Protein AF-A0A962FPE2-F1 (afdb_monomer)

Solvent-accessible surface area (backbone atoms only — not comparable to full-atom values): 11075 Å² total; per-residue (Å²): 135,86,75,72,74,78,66,94,68,81,90,82,87,76,93,68,57,50,68,59,40,46,61,66,64,32,37,69,50,34,37,52,51,14,58,51,29,43,54,57,16,50,55,32,46,50,52,37,54,52,52,51,51,54,51,48,55,53,51,56,54,42,46,75,72,67,51,70,92,80,85,78,89,66,90,60,45,54,39,52,19,38,23,30,41,28,52,13,52,46,27,40,29,45,18,45,34,37,70,76,42,56,77,48,50,48,94,64,42,76,36,72,78,78,68,59,67,53,38,58,64,38,28,57,68,41,70,52,88,68,53,76,67,47,47,52,48,30,50,54,18,28,50,19,61,77,31,61,32,79,29,102,58,42,98,39,90,92,57,57,71,88,74,86,89,79,55,74,61,56,56,53,46,49,52,53,50,50,52,52,54,54,50,54,47,51,56,54,53,58,75,72,53,132

Mean predicted aligned error: 7.08 Å

pLDDT: mean 86.4, std 13.31, range [44.12, 98.69]

Foldseek 3Di:
DDPPPPPPDDDDDDDDALVVLLVCLALVNLLVLLVVLLVVLVVLLVVQVVVVVVVVVVQVVVVVVVDDDDDDPDDRSVLLSLQSLLSSLLSLLLSLLCVVPVVCRPPSDHHPQNVQSQSVSSCVSSVHDDDPLLNVSSRVSSCSNQAVSVDVAGPDPVDGPVDDPDDCVSVVSSVVSSVVSVVVVVVVVVVPDD

Structure (mmCIF, N/CA/C/O backbone):
data_AF-A0A962FPE2-F1
#
_entry.id   AF-A0A962FPE2-F1
#
loop_
_atom_site.group_PDB
_atom_site.id
_atom_site.type_symbol
_atom_site.label_atom_id
_atom_site.label_alt_id
_atom_site.label_comp_id
_atom_site.label_asym_id
_atom_site.label_entity_id
_atom_site.label_seq_id
_atom_site.pdbx_PDB_ins_code
_atom_site.Cartn_x
_atom_site.Cartn_y
_atom_site.Cartn_z
_atom_site.occupancy
_atom_site.B_iso_or_equiv
_atom_site.auth_seq_id
_atom_site.auth_comp_id
_atom_site.auth_asym_id
_atom_site.auth_atom_id
_atom_site.pdbx_PDB_model_num
ATOM 1 N N . MET A 1 1 ? 25.114 -38.215 14.581 1.00 44.12 1 MET A N 1
ATOM 2 C CA . MET A 1 1 ? 25.336 -36.760 14.473 1.00 44.12 1 MET A CA 1
ATOM 3 C C . MET A 1 1 ? 23.957 -36.120 14.527 1.00 44.12 1 MET A C 1
ATOM 5 O O . MET A 1 1 ? 23.207 -36.229 13.569 1.00 44.12 1 MET A O 1
ATOM 9 N N . ASP A 1 2 ? 23.562 -35.647 15.706 1.00 48.41 2 ASP A N 1
ATOM 10 C CA . ASP A 1 2 ? 22.237 -35.080 15.981 1.00 48.41 2 ASP A CA 1
ATOM 11 C C . ASP A 1 2 ? 22.205 -33.633 15.476 1.00 48.41 2 ASP A C 1
ATOM 13 O O . ASP A 1 2 ? 22.703 -32.719 16.134 1.00 48.41 2 ASP A O 1
ATOM 17 N N . THR A 1 3 ? 21.691 -33.427 14.263 1.00 48.47 3 THR A N 1
ATOM 18 C CA . THR A 1 3 ? 21.380 -32.090 13.759 1.00 48.47 3 THR A CA 1
ATOM 19 C C . THR A 1 3 ? 20.091 -31.634 14.428 1.00 48.47 3 THR A C 1
ATOM 21 O O . THR A 1 3 ? 19.001 -31.742 13.854 1.00 48.47 3 THR A O 1
ATOM 24 N N . ARG A 1 4 ? 20.202 -31.111 15.652 1.00 56.06 4 ARG A N 1
ATOM 25 C CA . ARG A 1 4 ? 19.202 -30.175 16.162 1.00 56.06 4 ARG A CA 1
ATOM 26 C C . ARG A 1 4 ? 19.042 -29.116 15.077 1.00 56.06 4 ARG A C 1
ATOM 28 O O . ARG A 1 4 ? 19.981 -28.392 14.782 1.00 56.06 4 ARG A O 1
ATOM 35 N N . LYS A 1 5 ? 17.893 -29.126 14.398 1.00 56.59 5 LYS A N 1
ATOM 36 C CA . LYS A 1 5 ? 17.524 -28.113 13.410 1.00 56.59 5 LYS A CA 1
ATOM 37 C C . LYS A 1 5 ? 17.616 -26.774 14.125 1.00 56.59 5 LYS A C 1
ATOM 39 O O . LYS A 1 5 ? 16.711 -26.456 14.898 1.00 56.59 5 LYS A O 1
ATOM 44 N N . ASP A 1 6 ? 18.701 -26.040 13.911 1.00 58.19 6 ASP A N 1
ATOM 45 C CA . ASP A 1 6 ? 18.824 -24.668 14.374 1.00 58.19 6 ASP A CA 1
ATOM 46 C C . ASP A 1 6 ? 17.666 -23.906 13.743 1.00 58.19 6 ASP A C 1
ATOM 48 O O . ASP A 1 6 ? 17.619 -23.657 12.536 1.00 58.19 6 ASP A O 1
ATOM 52 N N . LYS A 1 7 ? 16.627 -23.665 14.544 1.00 71.00 7 LYS A N 1
ATOM 53 C CA . LYS A 1 7 ? 15.446 -22.950 14.085 1.00 71.00 7 LYS A CA 1
ATOM 54 C C . LYS A 1 7 ? 15.924 -21.536 13.771 1.00 71.00 7 LYS A C 1
ATOM 56 O O . LYS A 1 7 ? 16.251 -20.799 14.691 1.00 71.00 7 LYS A O 1
ATOM 61 N N . ILE A 1 8 ? 15.949 -21.176 12.484 1.00 82.19 8 ILE A N 1
ATOM 62 C CA . ILE A 1 8 ? 16.302 -19.831 11.984 1.00 82.19 8 ILE A CA 1
ATOM 63 C C . ILE A 1 8 ? 15.524 -18.738 12.747 1.00 82.19 8 ILE A C 1
ATOM 65 O O . ILE A 1 8 ? 16.022 -17.639 12.960 1.00 82.19 8 ILE A O 1
ATOM 69 N N . GLY A 1 9 ? 14.320 -19.068 13.218 1.00 78.81 9 GLY A N 1
ATOM 70 C CA . GLY A 1 9 ? 13.559 -18.310 14.203 1.00 78.81 9 GLY A CA 1
ATOM 71 C C . GLY A 1 9 ? 12.294 -19.068 14.609 1.00 78.81 9 GLY A C 1
ATOM 72 O O . GLY A 1 9 ? 12.013 -20.155 14.094 1.00 78.81 9 GLY A O 1
ATOM 73 N N . ALA A 1 10 ? 11.515 -18.500 15.528 1.00 81.62 10 ALA A N 1
ATOM 74 C CA . ALA A 1 10 ? 10.183 -18.988 15.873 1.00 81.62 10 ALA A CA 1
ATOM 75 C C . ALA A 1 10 ? 9.223 -17.807 16.041 1.00 81.62 10 ALA A C 1
ATOM 77 O O . ALA A 1 10 ? 9.535 -16.851 16.748 1.00 81.62 10 ALA A O 1
ATOM 78 N N . VAL A 1 11 ? 8.049 -17.891 15.415 1.00 81.50 11 VAL A N 1
ATOM 79 C CA . VAL A 1 11 ? 6.935 -16.979 15.696 1.00 81.50 11 VAL A CA 1
ATOM 80 C C . VAL A 1 11 ? 6.205 -17.518 16.920 1.00 81.50 11 VAL A C 1
ATOM 82 O O . VAL A 1 11 ? 5.747 -18.660 16.919 1.00 81.50 11 VAL A O 1
ATOM 85 N N . GLN A 1 12 ? 6.126 -16.714 17.976 1.00 83.00 12 GLN A N 1
ATOM 86 C CA . GLN A 1 12 ? 5.348 -17.046 19.165 1.00 83.00 12 GLN A CA 1
ATOM 87 C C . GLN A 1 12 ? 3.966 -16.407 19.058 1.00 83.00 12 GLN A C 1
ATOM 89 O O . GLN A 1 12 ? 3.844 -15.197 18.881 1.00 83.00 12 GLN A O 1
ATOM 94 N N . HIS A 1 13 ? 2.925 -17.224 19.188 1.00 81.50 13 HIS A N 1
ATOM 95 C CA . HIS A 1 13 ? 1.560 -16.739 19.332 1.00 81.50 13 HIS A CA 1
ATOM 96 C C . HIS A 1 13 ? 1.252 -16.624 20.821 1.00 81.50 13 HIS A C 1
ATOM 98 O O . HIS A 1 13 ? 1.214 -17.630 21.527 1.00 81.50 13 HIS A O 1
ATOM 104 N N . VAL A 1 14 ? 1.057 -15.398 21.295 1.00 84.69 14 VAL A N 1
ATOM 105 C CA . VAL A 1 14 ? 0.651 -15.122 22.674 1.00 84.69 14 VAL A CA 1
ATOM 106 C C . VAL A 1 14 ? -0.825 -14.753 22.656 1.00 84.69 14 VAL A C 1
ATOM 108 O O . VAL A 1 14 ? -1.240 -13.893 21.878 1.00 84.69 14 VAL A O 1
ATOM 111 N N . ALA A 1 15 ? -1.625 -15.423 23.485 1.00 87.00 15 ALA A N 1
ATOM 112 C CA . ALA A 1 15 ? -2.995 -14.997 23.724 1.00 87.00 15 ALA A CA 1
ATOM 113 C C . ALA A 1 15 ? -2.957 -13.696 24.532 1.00 87.00 15 ALA A C 1
ATOM 115 O O . ALA A 1 15 ? -2.357 -13.650 25.603 1.00 87.00 15 ALA A O 1
ATOM 116 N N . VAL A 1 16 ? -3.580 -12.652 23.998 1.00 89.75 16 VAL A N 1
ATOM 117 C CA . VAL A 1 16 ? -3.758 -11.368 24.678 1.00 89.75 16 VAL A CA 1
ATOM 118 C C . VAL A 1 16 ? -5.223 -11.221 25.062 1.00 89.75 16 VAL A C 1
ATOM 120 O O . VAL A 1 16 ? -6.102 -11.748 24.372 1.00 89.75 16 VAL A O 1
ATOM 123 N N . ASP A 1 17 ? -5.500 -10.535 26.165 1.00 92.38 17 ASP A N 1
ATOM 124 C CA . ASP A 1 17 ? -6.879 -10.232 26.532 1.00 92.38 17 ASP A CA 1
ATOM 125 C C . ASP A 1 17 ? -7.513 -9.225 25.539 1.00 92.38 17 ASP A C 1
ATOM 127 O O . ASP A 1 17 ? -6.801 -8.562 24.771 1.00 92.38 17 ASP A O 1
ATOM 131 N N . PRO A 1 18 ? -8.854 -9.098 25.509 1.00 89.00 18 PRO A N 1
ATOM 132 C CA . PRO A 1 18 ? -9.535 -8.228 24.549 1.00 89.00 18 PRO A CA 1
ATOM 133 C C . PRO A 1 18 ? -9.137 -6.747 24.623 1.00 89.00 18 PRO A C 1
ATOM 135 O O . PRO A 1 18 ? -9.104 -6.088 23.583 1.00 89.00 18 PRO A O 1
ATOM 138 N N . LEU A 1 19 ? -8.814 -6.225 25.812 1.00 87.44 19 LEU A N 1
ATOM 139 C CA . LEU A 1 19 ? -8.399 -4.832 25.976 1.00 87.44 19 LEU A CA 1
ATOM 140 C C . LEU A 1 19 ? -7.004 -4.628 25.382 1.00 87.44 19 LEU A C 1
ATOM 142 O O . LEU A 1 19 ? -6.784 -3.691 24.614 1.00 87.44 19 LEU A O 1
ATOM 146 N N . GLN A 1 20 ? -6.071 -5.536 25.672 1.00 88.88 20 GLN A N 1
ATOM 147 C CA . GLN A 1 20 ? -4.742 -5.505 25.070 1.00 88.88 20 GLN A CA 1
ATOM 148 C C . GLN A 1 20 ? -4.812 -5.630 23.539 1.00 88.88 20 GLN A C 1
ATOM 150 O O . GLN A 1 20 ? -4.105 -4.909 22.835 1.00 88.88 20 GLN A O 1
ATOM 155 N N . TYR A 1 21 ? -5.699 -6.476 23.006 1.00 90.19 21 TYR A N 1
ATOM 156 C CA . TYR A 1 21 ? -5.928 -6.576 21.561 1.00 90.19 21 TYR A CA 1
ATOM 157 C C . TYR A 1 21 ? -6.395 -5.248 20.948 1.00 90.19 21 TYR A C 1
ATOM 159 O O . TYR A 1 21 ? -5.864 -4.821 19.922 1.00 90.19 21 TYR A O 1
ATOM 167 N N . GLN A 1 22 ? -7.354 -4.568 21.585 1.00 87.25 22 GLN A N 1
ATOM 168 C CA . GLN A 1 22 ? -7.834 -3.255 21.141 1.00 87.25 22 GLN A CA 1
ATOM 169 C C . GLN A 1 22 ? -6.721 -2.202 21.157 1.00 87.25 22 GLN A C 1
ATOM 171 O O . GLN A 1 22 ? -6.583 -1.447 20.194 1.00 87.25 22 GLN A O 1
ATOM 176 N N . LEU A 1 23 ? -5.884 -2.191 22.200 1.00 87.81 23 LEU A N 1
ATOM 177 C CA . LEU A 1 23 ? -4.720 -1.304 22.276 1.00 87.81 23 LEU A CA 1
ATOM 178 C C . LEU A 1 23 ? -3.721 -1.587 21.148 1.00 87.81 23 LEU A C 1
ATOM 180 O O . LEU A 1 23 ? -3.251 -0.657 20.501 1.00 87.81 23 LEU A O 1
ATOM 184 N N . MET A 1 24 ? -3.428 -2.856 20.856 1.00 88.62 24 MET A N 1
ATOM 185 C CA . MET A 1 24 ? -2.524 -3.237 19.761 1.00 88.62 24 MET A CA 1
ATOM 186 C C . MET A 1 24 ? -3.086 -2.906 18.375 1.00 88.62 24 MET A C 1
ATOM 188 O O . MET A 1 24 ? -2.327 -2.691 17.433 1.00 88.62 24 MET A O 1
ATOM 192 N N . ALA A 1 25 ? -4.407 -2.839 18.245 1.00 91.50 25 ALA A N 1
ATOM 193 C CA . ALA A 1 25 ? -5.080 -2.473 17.009 1.00 91.50 25 ALA A CA 1
ATOM 194 C C . ALA A 1 25 ? -5.301 -0.951 16.870 1.00 91.50 25 ALA A C 1
ATOM 196 O O . ALA A 1 25 ? -5.977 -0.512 15.938 1.00 91.50 25 ALA A O 1
ATOM 197 N N . HIS A 1 26 ? -4.711 -0.141 17.758 1.00 93.06 26 HIS A N 1
ATOM 198 C CA . HIS A 1 26 ? -4.787 1.317 17.716 1.00 93.06 26 HIS A CA 1
ATOM 199 C C . HIS A 1 26 ? -4.281 1.881 16.368 1.00 93.06 26 HIS A C 1
ATOM 201 O O . HIS A 1 26 ? -3.251 1.417 15.866 1.00 93.06 26 HIS A O 1
ATOM 207 N N . PRO A 1 27 ? -4.923 2.925 15.795 1.00 94.75 27 PRO A N 1
ATOM 208 C CA . PRO A 1 27 ? -4.555 3.497 14.492 1.00 94.75 27 PRO A CA 1
ATOM 209 C C . PRO A 1 27 ? -3.068 3.831 14.316 1.00 94.75 27 PRO A C 1
ATOM 211 O O . PRO A 1 27 ? -2.525 3.682 13.224 1.00 94.75 27 PRO A O 1
ATOM 214 N N . LEU A 1 28 ? -2.391 4.253 15.392 1.00 93.44 28 LEU A N 1
ATOM 215 C CA . LEU A 1 28 ? -0.951 4.552 15.369 1.00 93.44 28 LEU A CA 1
ATOM 216 C C . LEU A 1 28 ? -0.097 3.346 14.949 1.00 93.44 28 LEU A C 1
ATOM 218 O O . LEU A 1 28 ? 0.881 3.533 14.229 1.00 93.44 28 LEU A O 1
ATOM 222 N N . PHE A 1 29 ? -0.454 2.124 15.354 1.00 94.94 29 PHE A N 1
ATOM 223 C CA . PHE A 1 29 ? 0.310 0.928 14.986 1.00 94.94 29 PHE A CA 1
ATOM 224 C C . PHE A 1 29 ? 0.152 0.599 13.501 1.00 94.94 29 PHE A C 1
ATOM 226 O O . PHE A 1 29 ? 1.147 0.355 12.822 1.00 94.94 29 PHE A O 1
ATOM 233 N N . TRP A 1 30 ? -1.071 0.698 12.976 1.00 95.94 30 TRP A N 1
ATOM 234 C CA . TRP A 1 30 ? -1.353 0.535 11.547 1.00 95.94 30 TRP A CA 1
ATOM 235 C C . TRP A 1 30 ? -0.598 1.563 10.701 1.00 95.94 30 TRP A C 1
ATOM 237 O O . TRP A 1 30 ? 0.004 1.213 9.689 1.00 95.94 30 TRP A O 1
ATOM 247 N N . MET A 1 31 ? -0.547 2.822 11.144 1.00 95.50 31 MET A N 1
ATOM 248 C CA . MET A 1 31 ? 0.273 3.836 10.478 1.00 95.50 31 MET A CA 1
ATOM 249 C C . MET A 1 31 ? 1.766 3.535 10.548 1.00 95.50 31 MET A C 1
ATOM 251 O O . MET A 1 31 ? 2.456 3.698 9.548 1.00 95.50 31 MET A O 1
ATOM 255 N N . GLY A 1 32 ? 2.273 3.071 11.692 1.00 95.88 32 GLY A N 1
ATOM 256 C CA . GLY A 1 32 ? 3.673 2.664 11.815 1.00 95.88 32 GLY A CA 1
ATOM 257 C C . GLY A 1 32 ? 4.040 1.574 10.803 1.00 95.88 32 GLY A C 1
ATOM 258 O O . GLY A 1 32 ? 5.075 1.668 10.138 1.00 95.88 32 GLY A O 1
ATOM 259 N N . SER A 1 33 ? 3.159 0.586 10.621 1.00 97.69 33 SER A N 1
ATOM 260 C CA . SER A 1 33 ? 3.298 -0.428 9.572 1.00 97.69 33 SER A CA 1
ATOM 261 C C . SER A 1 33 ? 3.219 0.174 8.167 1.00 97.69 33 SER A C 1
ATOM 263 O O . SER A 1 33 ? 4.048 -0.162 7.323 1.00 97.69 33 SER A O 1
ATOM 265 N N . ALA A 1 34 ? 2.288 1.099 7.914 1.00 98.19 34 ALA A N 1
ATOM 266 C CA . ALA A 1 34 ? 2.179 1.799 6.633 1.00 98.19 34 ALA A CA 1
ATOM 267 C C . ALA A 1 34 ? 3.473 2.556 6.276 1.00 98.19 34 ALA A C 1
ATOM 269 O O . ALA A 1 34 ? 3.987 2.416 5.167 1.00 98.19 34 ALA A O 1
ATOM 270 N N . ASP A 1 35 ? 4.042 3.296 7.232 1.00 98.31 35 ASP A N 1
ATOM 271 C CA . ASP A 1 35 ? 5.269 4.084 7.070 1.00 98.31 35 ASP A CA 1
ATOM 272 C C . ASP A 1 35 ? 6.501 3.181 6.835 1.00 98.31 35 ASP A C 1
ATOM 274 O O . ASP A 1 35 ? 7.414 3.516 6.075 1.00 98.31 35 ASP A O 1
ATOM 278 N N . GLN A 1 36 ? 6.555 2.007 7.472 1.00 98.38 36 GLN A N 1
ATOM 279 C CA . GLN A 1 36 ? 7.592 1.001 7.208 1.00 98.38 36 GLN A CA 1
ATOM 280 C C . GLN A 1 36 ? 7.462 0.412 5.800 1.00 98.38 36 GLN A C 1
ATOM 282 O O . GLN A 1 36 ? 8.444 0.383 5.059 1.00 98.38 36 GLN A O 1
ATOM 287 N N . LEU A 1 37 ? 6.252 0.012 5.406 1.00 98.50 37 LEU A N 1
ATOM 288 C CA . LEU A 1 37 ? 5.979 -0.562 4.089 1.00 98.50 37 LEU A CA 1
ATOM 289 C C . LEU A 1 37 ? 6.244 0.437 2.960 1.00 98.50 37 LEU A C 1
ATOM 291 O O . LEU A 1 37 ? 6.844 0.049 1.959 1.00 98.50 37 LEU A O 1
ATOM 295 N N . LYS A 1 38 ? 5.895 1.722 3.133 1.00 98.38 38 LYS A N 1
ATOM 296 C CA . LYS A 1 38 ? 6.266 2.783 2.183 1.00 98.38 38 LYS A CA 1
ATOM 297 C C . LYS A 1 38 ? 7.777 2.831 1.990 1.00 98.38 38 LYS A C 1
ATOM 299 O O . LYS A 1 38 ? 8.240 2.805 0.854 1.00 98.38 38 LYS A O 1
ATOM 304 N N . ARG A 1 39 ? 8.552 2.891 3.079 1.00 98.44 39 ARG A N 1
ATOM 305 C CA . ARG A 1 39 ? 10.021 2.944 2.995 1.00 98.44 39 ARG A CA 1
ATOM 306 C C . ARG A 1 39 ? 10.581 1.734 2.255 1.00 98.44 39 ARG A C 1
ATOM 308 O O . ARG A 1 39 ? 11.401 1.902 1.360 1.00 98.44 39 ARG A O 1
ATOM 315 N N . SER A 1 40 ? 10.100 0.533 2.568 1.00 98.25 40 SER A N 1
ATOM 316 C CA . SER A 1 40 ? 10.508 -0.686 1.865 1.00 98.25 40 SER A CA 1
ATOM 317 C C . SER A 1 40 ? 10.118 -0.676 0.385 1.00 98.25 40 SER A C 1
ATOM 319 O O . SER A 1 40 ? 10.919 -1.083 -0.452 1.00 98.25 40 SER A O 1
ATOM 321 N N . ALA A 1 41 ? 8.926 -0.179 0.043 1.00 97.44 41 ALA A N 1
ATOM 322 C CA . ALA A 1 41 ? 8.510 -0.020 -1.346 1.00 97.44 41 ALA A CA 1
ATOM 323 C C . ALA A 1 41 ? 9.455 0.934 -2.093 1.00 97.44 41 ALA A C 1
ATOM 325 O O . ALA A 1 41 ? 9.945 0.594 -3.166 1.00 97.44 41 ALA A O 1
ATOM 326 N N . LEU A 1 42 ? 9.782 2.091 -1.513 1.00 96.69 42 LEU A N 1
ATOM 327 C CA . LEU A 1 42 ? 10.648 3.078 -2.163 1.00 96.69 42 LEU A CA 1
ATOM 328 C C . LEU A 1 42 ? 12.075 2.570 -2.413 1.00 96.69 42 LEU A C 1
ATOM 330 O O . LEU A 1 42 ? 12.649 2.899 -3.447 1.00 96.69 42 LEU A O 1
ATOM 334 N N . VAL A 1 43 ? 12.611 1.696 -1.556 1.00 96.88 43 VAL A N 1
ATOM 335 C CA . VAL A 1 43 ? 13.887 1.008 -1.838 1.00 96.88 43 VAL A CA 1
ATOM 336 C C . VAL A 1 43 ? 13.789 0.174 -3.121 1.00 96.88 43 VAL A C 1
ATOM 338 O O . VAL A 1 43 ? 14.672 0.228 -3.973 1.00 96.88 43 VAL A O 1
ATOM 341 N N . LEU A 1 44 ? 12.698 -0.574 -3.310 1.00 94.00 44 LEU A N 1
ATOM 342 C CA . LEU A 1 44 ? 12.491 -1.361 -4.532 1.00 94.00 44 LEU A CA 1
ATOM 343 C C . LEU A 1 44 ? 12.283 -0.476 -5.766 1.00 94.00 44 LEU A C 1
ATOM 345 O O . LEU A 1 44 ? 12.743 -0.826 -6.853 1.00 94.00 44 LEU A O 1
ATOM 349 N N . ALA A 1 45 ? 11.613 0.665 -5.597 1.00 92.62 45 ALA A N 1
ATOM 350 C CA . ALA A 1 45 ? 11.442 1.658 -6.650 1.00 92.62 45 ALA A CA 1
ATOM 351 C C . ALA A 1 45 ? 12.793 2.225 -7.112 1.00 92.62 45 ALA A C 1
ATOM 353 O O . ALA A 1 45 ? 13.032 2.326 -8.315 1.00 92.62 45 ALA A O 1
ATOM 354 N N . GLU A 1 46 ? 13.692 2.539 -6.179 1.00 92.19 46 GLU A N 1
ATOM 355 C CA . GLU A 1 46 ? 15.047 2.998 -6.487 1.00 92.19 46 GLU A CA 1
ATOM 356 C C . GLU A 1 46 ? 15.843 1.929 -7.249 1.00 92.19 46 GLU A C 1
ATOM 358 O O . GLU A 1 46 ? 16.426 2.223 -8.295 1.00 92.19 46 GLU A O 1
ATOM 363 N N . VAL A 1 47 ? 15.802 0.673 -6.787 1.00 91.38 47 VAL A N 1
ATOM 364 C CA . VAL A 1 47 ? 16.430 -0.456 -7.493 1.00 91.38 47 VAL A CA 1
ATOM 365 C C . VAL A 1 47 ? 15.875 -0.587 -8.911 1.00 91.38 47 VAL A C 1
ATOM 367 O O . VAL A 1 47 ? 16.651 -0.706 -9.853 1.00 91.38 47 VAL A O 1
ATOM 370 N N . PHE A 1 48 ? 14.552 -0.506 -9.088 1.00 88.25 48 PHE A N 1
ATOM 371 C CA . PHE A 1 48 ? 13.925 -0.566 -10.410 1.00 88.25 48 PHE A CA 1
ATOM 372 C C . PHE A 1 48 ? 14.402 0.562 -11.336 1.00 88.25 48 PHE A C 1
ATOM 374 O O . PHE A 1 48 ? 14.697 0.320 -12.508 1.00 88.25 48 PHE A O 1
ATOM 381 N N . VAL A 1 49 ? 14.473 1.796 -10.830 1.00 86.69 49 VAL A N 1
ATOM 382 C CA . VAL A 1 49 ? 14.926 2.958 -11.608 1.00 86.69 49 VAL A CA 1
ATOM 383 C C . VAL A 1 49 ? 16.386 2.792 -12.029 1.00 86.69 49 VAL A C 1
ATOM 385 O O . VAL A 1 49 ? 16.707 3.029 -13.195 1.00 86.69 49 VAL A O 1
ATOM 388 N N . ASN A 1 50 ? 17.249 2.345 -11.114 1.00 87.19 50 ASN A N 1
ATOM 389 C CA . ASN A 1 50 ? 18.659 2.095 -11.399 1.00 87.19 50 ASN A CA 1
ATOM 390 C C . ASN A 1 50 ? 18.832 0.961 -12.420 1.00 87.19 50 ASN A C 1
ATOM 392 O O . ASN A 1 50 ? 19.462 1.174 -13.452 1.00 87.19 50 ASN A O 1
ATOM 396 N N . ASP A 1 51 ? 18.177 -0.183 -12.206 1.00 84.06 51 ASP A N 1
ATOM 397 C CA . ASP A 1 51 ? 18.191 -1.316 -13.138 1.00 84.06 51 ASP A CA 1
ATOM 398 C C . ASP A 1 51 ? 17.714 -0.912 -14.538 1.00 84.06 51 ASP A C 1
ATOM 400 O O . ASP A 1 51 ? 18.313 -1.286 -15.543 1.00 84.06 51 ASP A O 1
ATOM 404 N N . THR A 1 52 ? 16.639 -0.124 -14.619 1.00 82.25 52 THR A N 1
ATOM 405 C CA . THR A 1 52 ? 16.090 0.347 -15.898 1.00 82.25 52 THR A CA 1
ATOM 406 C C . THR A 1 52 ? 17.064 1.274 -16.619 1.00 82.25 52 THR A C 1
ATOM 408 O O . THR A 1 52 ? 17.179 1.209 -17.844 1.00 82.25 52 THR A O 1
ATOM 411 N N . ARG A 1 53 ? 17.763 2.146 -15.882 1.00 83.75 53 ARG A N 1
ATOM 412 C CA . ARG A 1 53 ? 18.785 3.036 -16.446 1.00 83.75 53 ARG A CA 1
ATOM 413 C C . ARG A 1 53 ? 19.955 2.232 -17.006 1.00 83.75 53 ARG A C 1
ATOM 415 O O . ARG A 1 53 ? 20.364 2.493 -18.134 1.00 83.75 53 ARG A O 1
ATOM 422 N N . ASP A 1 54 ? 20.446 1.259 -16.250 1.00 81.94 54 ASP A N 1
ATOM 423 C CA . ASP A 1 54 ? 21.611 0.462 -16.632 1.00 81.94 54 ASP A CA 1
ATOM 424 C C . ASP A 1 54 ? 21.286 -0.447 -17.828 1.00 81.94 54 ASP A C 1
ATOM 426 O O . ASP A 1 54 ? 22.051 -0.512 -18.790 1.00 81.94 54 ASP A O 1
ATOM 430 N N . ILE A 1 55 ? 20.095 -1.062 -17.836 1.00 80.50 55 ILE A N 1
ATOM 431 C CA . ILE A 1 55 ? 19.586 -1.830 -18.983 1.00 80.50 55 ILE A CA 1
ATOM 432 C C . ILE A 1 55 ? 19.449 -0.941 -20.218 1.00 80.50 55 ILE A C 1
ATOM 434 O O . ILE A 1 55 ? 19.849 -1.349 -21.305 1.00 80.50 55 ILE A O 1
ATOM 438 N N . ARG A 1 56 ? 18.901 0.273 -20.080 1.00 81.69 56 ARG A N 1
ATOM 439 C CA . ARG A 1 56 ? 18.773 1.196 -21.214 1.00 81.69 56 ARG A CA 1
ATOM 440 C C . ARG A 1 56 ? 20.140 1.570 -21.782 1.00 81.69 56 ARG A C 1
ATOM 442 O O . ARG A 1 56 ? 20.307 1.517 -22.992 1.00 81.69 56 ARG A O 1
ATOM 449 N N . ALA A 1 57 ? 21.113 1.885 -20.927 1.00 82.56 57 ALA A N 1
ATOM 450 C CA . ALA A 1 57 ? 22.474 2.184 -21.364 1.00 82.56 57 ALA A CA 1
ATOM 451 C C . ALA A 1 57 ? 23.104 1.006 -22.131 1.00 82.56 57 ALA A C 1
ATOM 453 O O . ALA A 1 57 ? 23.702 1.215 -23.184 1.00 82.56 57 ALA A O 1
ATOM 454 N N . TYR A 1 58 ? 22.905 -0.223 -21.642 1.00 79.75 58 TYR A N 1
ATOM 455 C CA . TYR A 1 58 ? 23.348 -1.448 -22.309 1.00 79.75 58 TYR A CA 1
ATOM 456 C C . TYR A 1 58 ? 22.671 -1.653 -23.676 1.00 79.75 58 TYR A C 1
ATOM 458 O O . TYR A 1 58 ? 23.347 -1.902 -24.672 1.00 79.75 58 TYR A O 1
ATOM 466 N N . VAL A 1 59 ? 21.343 -1.511 -23.756 1.00 81.31 59 VAL A N 1
ATOM 467 C CA . VAL A 1 59 ? 20.598 -1.638 -25.023 1.00 81.31 59 VAL A CA 1
ATOM 468 C C . VAL A 1 59 ? 21.052 -0.584 -26.033 1.00 81.31 59 VAL A C 1
ATOM 470 O O . VAL A 1 59 ? 21.316 -0.930 -27.184 1.00 81.31 59 VAL A O 1
ATOM 473 N N . ASP A 1 60 ? 21.201 0.672 -25.606 1.00 84.44 60 ASP A N 1
ATOM 474 C CA . ASP A 1 60 ? 21.650 1.774 -26.462 1.00 84.44 60 ASP A CA 1
ATOM 475 C C . ASP A 1 60 ? 23.058 1.513 -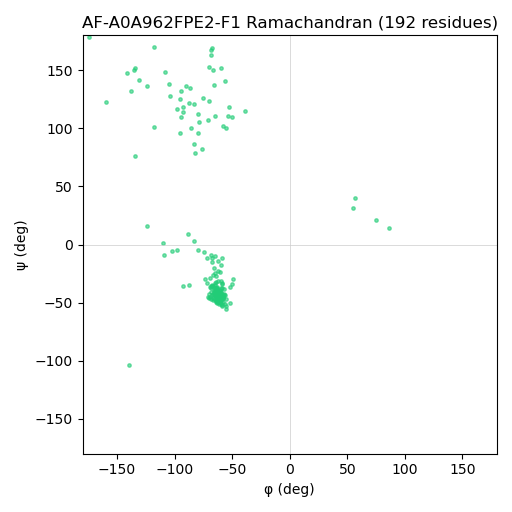27.029 1.00 84.44 60 ASP A C 1
ATOM 477 O O . ASP A 1 60 ? 23.328 1.812 -28.193 1.00 84.44 60 ASP A O 1
ATOM 481 N N . GLU A 1 61 ? 23.970 0.950 -26.229 1.00 85.88 61 GLU A N 1
ATOM 482 C CA . GLU A 1 61 ? 25.316 0.569 -26.670 1.00 85.88 61 GLU A CA 1
ATOM 483 C C . GLU A 1 61 ? 25.273 -0.512 -27.758 1.00 85.88 61 GLU A C 1
ATOM 485 O O . GLU A 1 61 ? 25.879 -0.348 -28.817 1.00 85.88 61 GLU A O 1
ATOM 490 N N . TYR A 1 62 ? 24.512 -1.587 -27.552 1.00 79.81 62 TYR A N 1
ATOM 491 C CA . TYR A 1 62 ? 24.444 -2.690 -28.514 1.00 79.81 62 TYR A CA 1
ATOM 492 C C . TYR A 1 62 ? 23.684 -2.329 -29.792 1.00 79.81 62 TYR A C 1
ATOM 494 O O . TYR A 1 62 ? 24.056 -2.778 -30.878 1.00 79.81 62 TYR A O 1
ATOM 502 N N . GLN A 1 63 ? 22.663 -1.475 -29.700 1.00 84.44 63 GLN A N 1
ATOM 503 C CA . GLN A 1 63 ? 21.991 -0.938 -30.882 1.00 84.44 63 GLN A CA 1
ATOM 504 C C . GLN A 1 63 ? 22.947 -0.094 -31.737 1.00 84.44 63 GLN A C 1
ATOM 506 O O . GLN A 1 63 ? 22.915 -0.196 -32.963 1.00 84.44 63 GLN A O 1
ATOM 511 N N . ARG A 1 64 ? 23.865 0.674 -31.126 1.00 86.56 64 ARG A N 1
ATOM 512 C CA . ARG A 1 64 ? 24.931 1.381 -31.870 1.00 86.56 64 ARG A CA 1
ATOM 513 C C . ARG A 1 64 ? 25.906 0.428 -32.562 1.00 86.56 64 ARG A C 1
ATOM 515 O O . ARG A 1 64 ? 26.477 0.799 -33.583 1.00 86.56 64 ARG A O 1
ATOM 522 N N . LEU A 1 65 ? 26.084 -0.782 -32.034 1.00 86.62 65 LEU A N 1
ATOM 523 C CA . LEU A 1 65 ? 26.902 -1.841 -32.635 1.00 86.62 65 LEU A CA 1
ATOM 524 C C . LEU A 1 65 ? 26.155 -2.653 -33.711 1.00 86.62 65 LEU A C 1
ATOM 526 O O . LEU A 1 65 ? 26.720 -3.593 -34.266 1.00 86.62 65 LEU A O 1
ATOM 530 N N . GLY A 1 66 ? 24.909 -2.291 -34.035 1.00 87.19 66 GLY A N 1
ATOM 531 C CA . GLY A 1 66 ? 24.122 -2.919 -35.099 1.00 87.19 66 GLY A CA 1
ATOM 532 C C . GLY A 1 66 ? 23.336 -4.161 -34.671 1.00 87.19 66 GLY A C 1
ATOM 533 O O . GLY A 1 66 ? 22.862 -4.895 -35.538 1.00 87.19 66 GLY A O 1
ATOM 534 N N . ALA A 1 67 ? 23.182 -4.415 -33.366 1.00 77.00 67 ALA A N 1
ATOM 535 C CA . ALA A 1 67 ? 22.313 -5.485 -32.885 1.00 77.00 67 ALA A CA 1
ATOM 536 C C . ALA A 1 67 ? 20.835 -5.187 -33.209 1.00 77.00 67 ALA A C 1
ATOM 538 O O . ALA A 1 67 ? 20.360 -4.064 -33.022 1.00 77.00 67 ALA A O 1
ATOM 539 N N . SER A 1 68 ? 20.100 -6.203 -33.673 1.00 74.56 68 SER A N 1
ATOM 540 C CA . SER A 1 68 ? 18.637 -6.154 -33.790 1.00 74.56 68 SER A CA 1
ATOM 541 C C . SER A 1 68 ? 17.969 -6.105 -32.408 1.00 74.56 68 SER A C 1
ATOM 543 O O . SER A 1 68 ? 18.633 -6.312 -31.396 1.00 74.56 68 SER A O 1
ATOM 545 N N . GLU A 1 69 ? 16.659 -5.839 -32.376 1.00 70.31 69 GLU A N 1
ATOM 546 C CA . GLU A 1 69 ? 15.834 -5.693 -31.166 1.00 70.31 69 GLU A CA 1
ATOM 547 C C . GLU A 1 69 ? 16.213 -6.704 -30.063 1.00 70.31 69 GLU A C 1
ATOM 549 O O . GLU A 1 69 ? 16.106 -7.917 -30.248 1.00 70.31 69 GLU A O 1
ATOM 554 N N . ILE A 1 70 ? 16.719 -6.198 -28.932 1.00 65.25 70 ILE A N 1
ATOM 555 C CA . ILE A 1 70 ? 17.145 -7.021 -27.795 1.00 65.25 70 ILE A CA 1
ATOM 556 C C . ILE A 1 70 ? 15.975 -7.104 -26.822 1.00 65.25 70 ILE A C 1
ATOM 558 O O . ILE A 1 70 ? 15.639 -6.124 -26.157 1.00 65.25 70 ILE A O 1
ATOM 562 N N . ASP A 1 71 ? 15.373 -8.284 -26.728 1.00 61.53 71 ASP A N 1
ATOM 563 C CA . ASP A 1 71 ? 14.297 -8.548 -25.783 1.00 61.53 71 ASP A CA 1
ATOM 564 C C . ASP A 1 71 ? 14.868 -8.951 -24.413 1.00 61.53 71 ASP A C 1
ATOM 566 O O . ASP A 1 71 ? 15.310 -10.082 -24.196 1.00 61.53 71 ASP A O 1
ATOM 570 N N . ILE A 1 72 ? 14.907 -7.998 -23.478 1.00 60.78 72 ILE A N 1
ATOM 571 C CA . ILE A 1 72 ? 15.434 -8.218 -22.127 1.00 60.78 72 ILE A CA 1
ATOM 572 C C . ILE A 1 72 ? 14.282 -8.557 -21.183 1.00 60.78 72 ILE A C 1
ATOM 574 O O . ILE A 1 72 ? 13.633 -7.688 -20.602 1.00 60.78 72 ILE A O 1
ATOM 578 N N . HIS A 1 73 ? 14.076 -9.853 -20.971 1.00 56.06 73 HIS A N 1
ATOM 579 C CA . HIS A 1 73 ? 13.167 -10.380 -19.958 1.00 56.06 73 HIS A CA 1
ATOM 580 C C . HIS A 1 73 ? 13.850 -10.419 -18.578 1.00 56.06 73 HIS A C 1
ATOM 582 O O . HIS A 1 73 ? 14.301 -11.472 -18.125 1.00 56.06 73 HIS A O 1
ATOM 588 N N . LYS A 1 74 ? 13.948 -9.277 -17.881 1.00 57.59 74 LYS A N 1
ATOM 589 C CA . LYS A 1 74 ? 14.393 -9.257 -16.472 1.00 57.59 74 LYS A CA 1
ATOM 590 C C . LYS A 1 74 ? 13.180 -9.286 -15.530 1.00 57.59 74 LYS A C 1
ATOM 592 O O . LYS A 1 74 ? 12.269 -8.475 -15.709 1.00 57.59 74 LYS A O 1
ATOM 597 N N . PRO A 1 75 ? 13.167 -10.147 -14.492 1.00 58.94 75 PRO A N 1
ATOM 598 C CA . PRO A 1 75 ? 12.209 -10.038 -13.397 1.00 58.94 75 PRO A CA 1
ATOM 599 C C . PRO A 1 75 ? 12.243 -8.622 -12.818 1.00 58.94 75 PRO A C 1
ATOM 601 O O . PRO A 1 75 ? 13.281 -8.153 -12.351 1.00 58.94 75 PRO A O 1
ATOM 604 N N . SER A 1 76 ? 11.119 -7.918 -12.895 1.00 71.00 76 SER A N 1
ATOM 605 C CA . SER A 1 76 ? 11.048 -6.523 -12.479 1.00 71.00 76 SER A CA 1
ATOM 606 C C . SER A 1 76 ? 10.742 -6.430 -10.988 1.00 71.00 76 SER A C 1
ATOM 608 O O . SER A 1 76 ? 9.682 -6.875 -10.548 1.00 71.00 76 SER A O 1
ATOM 610 N N . THR A 1 77 ? 11.620 -5.772 -10.224 1.00 85.19 77 THR A N 1
ATOM 611 C CA . THR A 1 77 ? 11.364 -5.381 -8.822 1.00 85.19 77 THR A CA 1
ATOM 612 C C . THR A 1 77 ? 10.141 -4.470 -8.677 1.00 85.19 77 THR A C 1
ATOM 614 O O . THR A 1 77 ? 9.635 -4.270 -7.571 1.00 85.19 77 THR A O 1
ATOM 617 N N . LEU A 1 78 ? 9.620 -3.951 -9.793 1.00 84.94 78 LEU A N 1
ATOM 618 C CA . LEU A 1 78 ? 8.422 -3.129 -9.845 1.00 84.94 78 LEU A CA 1
ATOM 619 C C . LEU A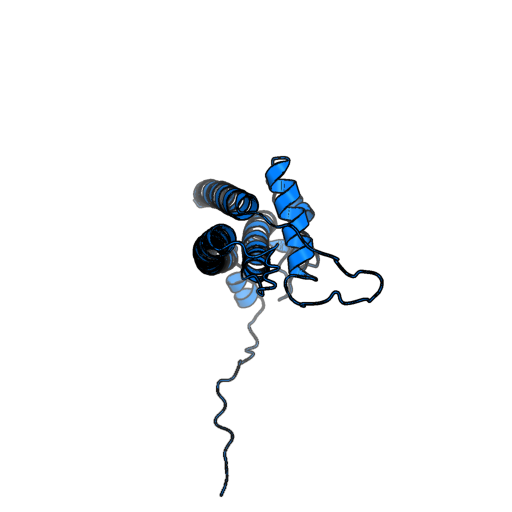 1 78 ? 7.173 -3.873 -9.362 1.00 84.94 78 LEU A C 1
ATOM 621 O O . LEU A 1 78 ? 6.296 -3.253 -8.767 1.00 84.94 78 LEU A O 1
ATOM 625 N N . ALA A 1 79 ? 7.084 -5.192 -9.560 1.00 86.31 79 ALA A N 1
ATOM 626 C CA . ALA A 1 79 ? 5.950 -5.959 -9.048 1.00 86.31 79 ALA A CA 1
ATOM 627 C C . ALA A 1 79 ? 5.947 -6.014 -7.516 1.00 86.31 79 ALA A C 1
ATOM 629 O O . ALA A 1 79 ? 4.917 -5.775 -6.883 1.00 86.31 79 ALA A O 1
ATOM 630 N N . GLN A 1 80 ? 7.117 -6.237 -6.914 1.00 90.56 80 GLN A N 1
ATOM 631 C CA . GLN A 1 80 ? 7.284 -6.193 -5.465 1.00 90.56 80 GLN A CA 1
ATOM 632 C C . GLN A 1 80 ? 7.107 -4.768 -4.924 1.00 90.56 80 GLN A C 1
ATOM 634 O O . GLN A 1 80 ? 6.520 -4.605 -3.857 1.00 90.56 80 GLN A O 1
ATOM 639 N N . PHE A 1 81 ? 7.524 -3.736 -5.669 1.00 94.69 81 PHE A N 1
ATOM 640 C CA . PHE A 1 81 ? 7.193 -2.347 -5.340 1.00 94.69 81 PHE A CA 1
ATOM 641 C C . PHE A 1 81 ? 5.676 -2.155 -5.226 1.00 94.69 81 PHE A C 1
ATOM 643 O O . PHE A 1 81 ? 5.210 -1.713 -4.178 1.00 94.69 81 PHE A O 1
ATOM 650 N N . VAL A 1 82 ? 4.901 -2.513 -6.260 1.00 94.44 82 VAL A N 1
ATOM 651 C CA . VAL A 1 82 ? 3.442 -2.305 -6.242 1.00 94.44 82 VAL A CA 1
ATOM 652 C C . VAL A 1 82 ? 2.785 -3.126 -5.133 1.00 94.44 82 VAL A C 1
ATOM 654 O O . VAL A 1 82 ? 1.882 -2.624 -4.472 1.00 94.44 82 VAL A O 1
ATOM 657 N N . LEU A 1 83 ? 3.265 -4.345 -4.866 1.00 94.94 83 LEU A N 1
ATOM 658 C CA . LEU A 1 83 ? 2.784 -5.163 -3.752 1.00 94.94 83 LEU A CA 1
ATOM 659 C C . LEU A 1 83 ? 2.978 -4.466 -2.396 1.00 94.94 83 LEU A C 1
ATOM 661 O O . LEU A 1 83 ? 2.038 -4.364 -1.608 1.00 94.94 83 LEU A O 1
ATOM 665 N N . LEU A 1 84 ? 4.189 -3.977 -2.114 1.00 97.56 84 LEU A N 1
ATOM 666 C CA . LEU A 1 84 ? 4.475 -3.294 -0.850 1.00 97.56 84 LEU A CA 1
ATOM 667 C C . LEU A 1 84 ? 3.746 -1.952 -0.753 1.00 97.56 84 LEU A C 1
ATOM 669 O O . LEU A 1 84 ? 3.243 -1.609 0.315 1.00 97.56 84 LEU A O 1
ATOM 673 N N . ALA A 1 85 ? 3.631 -1.228 -1.865 1.00 98.19 85 ALA A N 1
ATOM 674 C CA . ALA A 1 85 ? 2.862 0.005 -1.948 1.00 98.19 85 ALA A CA 1
ATOM 675 C C . ALA A 1 85 ? 1.366 -0.240 -1.678 1.00 98.19 85 ALA A C 1
ATOM 677 O O . ALA A 1 85 ? 0.734 0.540 -0.963 1.00 98.19 85 ALA A O 1
ATOM 678 N N . ALA A 1 86 ? 0.812 -1.357 -2.167 1.00 98.06 86 ALA A N 1
ATOM 679 C CA . ALA A 1 86 ? -0.556 -1.767 -1.876 1.00 98.06 86 ALA A CA 1
ATOM 680 C C . ALA A 1 86 ? -0.764 -1.987 -0.375 1.00 98.06 86 ALA A C 1
ATOM 682 O O . ALA A 1 86 ? -1.682 -1.414 0.206 1.00 98.06 86 ALA A O 1
ATOM 683 N N . TYR A 1 87 ? 0.121 -2.747 0.277 1.00 98.44 87 TYR A N 1
ATOM 684 C CA . TYR A 1 87 ? 0.032 -2.968 1.722 1.00 98.44 87 TYR A CA 1
ATOM 685 C C . TYR A 1 87 ? 0.247 -1.689 2.532 1.00 98.44 87 TYR A C 1
ATOM 687 O O . TYR A 1 87 ? -0.390 -1.518 3.572 1.00 98.44 87 TYR A O 1
ATOM 695 N N . ALA A 1 88 ? 1.109 -0.782 2.069 1.00 98.62 88 ALA A N 1
ATOM 696 C CA . ALA A 1 88 ? 1.305 0.514 2.707 1.00 98.62 88 ALA A CA 1
ATOM 697 C C . ALA A 1 88 ? 0.001 1.331 2.696 1.00 98.62 88 ALA A C 1
ATOM 699 O O . ALA A 1 88 ? -0.455 1.770 3.753 1.00 98.62 88 ALA A O 1
ATOM 700 N N . MET A 1 89 ? -0.641 1.469 1.529 1.00 98.62 89 MET A N 1
ATOM 701 C CA . MET A 1 89 ? -1.927 2.166 1.401 1.00 98.62 89 MET A CA 1
ATOM 702 C C . MET A 1 89 ? -3.049 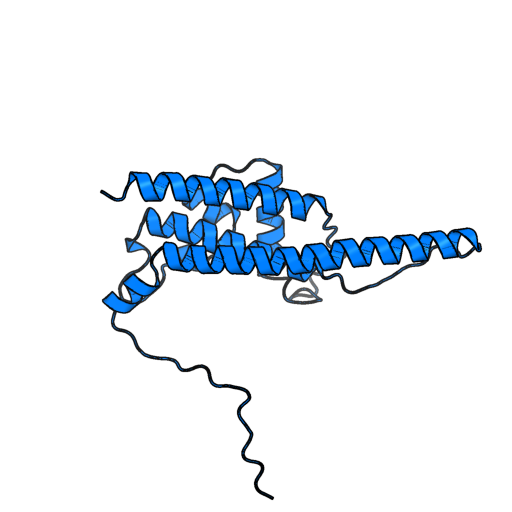1.464 2.167 1.00 98.62 89 MET A C 1
ATOM 704 O O . MET A 1 89 ? -3.853 2.127 2.816 1.00 98.62 89 MET A O 1
ATOM 708 N N . GLU A 1 90 ? -3.089 0.131 2.136 1.00 98.44 90 GLU A N 1
ATOM 709 C CA . GLU A 1 90 ? -4.077 -0.665 2.866 1.00 98.44 90 GLU A CA 1
ATOM 710 C C . GLU A 1 90 ? -4.017 -0.372 4.370 1.00 98.44 90 GLU A C 1
ATOM 712 O O . GLU A 1 90 ? -5.043 -0.086 4.988 1.00 98.44 90 GLU A O 1
ATOM 717 N N . ASN A 1 91 ? -2.815 -0.399 4.954 1.00 98.44 91 ASN A N 1
ATOM 718 C CA . ASN A 1 91 ? -2.617 -0.102 6.370 1.00 98.44 91 ASN A CA 1
ATOM 719 C C . ASN A 1 91 ? -2.966 1.354 6.698 1.00 98.44 91 ASN A C 1
ATOM 721 O O . ASN A 1 91 ? -3.616 1.611 7.712 1.00 98.44 91 ASN A O 1
ATOM 725 N N . LEU A 1 92 ? -2.595 2.297 5.827 1.00 98.25 92 LEU A N 1
ATOM 726 C CA . LEU A 1 92 ? -2.917 3.710 6.008 1.00 98.25 92 LEU A CA 1
ATOM 727 C C . LEU A 1 92 ? -4.434 3.952 5.993 1.00 98.25 92 LEU A C 1
ATOM 729 O O . LEU A 1 92 ? -4.9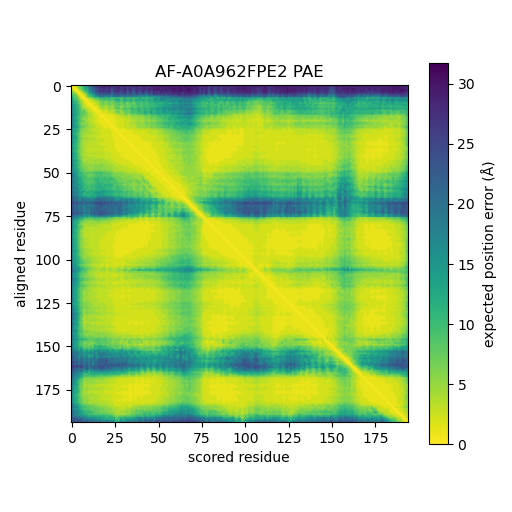65 4.579 6.908 1.00 98.25 92 LEU A O 1
ATOM 733 N N . PHE A 1 93 ? -5.161 3.407 5.015 1.00 98.31 93 PHE A N 1
ATOM 734 C CA . PHE A 1 93 ? -6.619 3.540 4.961 1.00 98.31 93 PHE A CA 1
ATOM 735 C C . PHE A 1 93 ? -7.309 2.820 6.120 1.00 98.31 93 PHE A C 1
ATOM 737 O O . PHE A 1 93 ? -8.249 3.362 6.701 1.00 98.31 93 PHE A O 1
ATOM 744 N N . LYS A 1 94 ? -6.832 1.640 6.529 1.00 97.56 94 LYS A N 1
ATOM 745 C CA . LYS A 1 94 ? -7.378 0.945 7.705 1.00 97.56 94 LYS A CA 1
ATOM 746 C C . LYS A 1 94 ? -7.158 1.741 8.989 1.00 97.56 94 LYS A C 1
ATOM 748 O O . LYS A 1 94 ? -8.082 1.811 9.794 1.00 97.56 94 LYS A O 1
ATOM 753 N N . ALA A 1 95 ? -6.018 2.418 9.147 1.00 96.62 95 ALA A N 1
ATOM 754 C CA . ALA A 1 95 ? -5.794 3.324 10.273 1.00 96.62 95 ALA A CA 1
ATOM 755 C C . ALA A 1 95 ? -6.859 4.434 10.335 1.00 96.62 95 ALA A C 1
ATOM 757 O O . ALA A 1 95 ? -7.422 4.686 11.401 1.00 96.62 95 ALA A O 1
ATOM 758 N N . TYR A 1 96 ? -7.198 5.044 9.193 1.00 96.12 96 TYR A N 1
ATOM 759 C CA . TYR A 1 96 ? -8.298 6.010 9.086 1.00 96.12 96 TYR A CA 1
ATOM 760 C C . TYR A 1 96 ? -9.646 5.421 9.474 1.00 96.12 96 TYR A C 1
ATOM 762 O O . TYR A 1 96 ? -10.387 6.020 10.252 1.00 96.12 96 TYR A O 1
ATOM 770 N N . VAL A 1 97 ? -9.973 4.260 8.913 1.00 96.50 97 VAL A N 1
ATOM 771 C CA . VAL A 1 97 ? -11.246 3.586 9.163 1.00 96.50 97 VAL A CA 1
ATOM 772 C C . VAL A 1 97 ? -11.389 3.268 10.653 1.00 96.50 97 VAL A C 1
ATOM 774 O O . VAL A 1 97 ? -12.405 3.617 11.245 1.00 96.50 97 VAL A O 1
ATOM 777 N N . ILE A 1 98 ? -10.351 2.717 11.286 1.00 95.44 98 ILE A N 1
ATOM 778 C CA . ILE A 1 98 ? -10.339 2.410 12.724 1.00 95.44 98 ILE A CA 1
ATOM 779 C C . ILE A 1 98 ? -10.447 3.682 13.567 1.00 95.44 98 ILE A C 1
ATOM 781 O O . ILE A 1 98 ? -11.211 3.721 14.525 1.00 95.44 98 ILE A O 1
ATOM 785 N N . PHE A 1 99 ? -9.710 4.738 13.217 1.00 94.56 99 PHE A N 1
ATOM 786 C CA . PHE A 1 99 ? -9.770 6.010 13.940 1.00 94.56 99 PHE A CA 1
ATOM 787 C C . PHE A 1 99 ? -11.176 6.623 13.935 1.00 94.56 99 PHE A C 1
ATOM 789 O O . PHE A 1 99 ? -11.571 7.321 14.870 1.00 94.56 99 PHE A O 1
ATOM 796 N N . ARG A 1 100 ? -11.937 6.383 12.867 1.00 92.94 100 ARG A N 1
ATOM 797 C CA . ARG A 1 100 ? -13.303 6.883 12.715 1.00 92.94 100 ARG A CA 1
ATOM 798 C C . ARG A 1 100 ? -14.348 5.959 13.324 1.00 92.94 100 ARG A C 1
ATOM 800 O O . ARG A 1 100 ? -15.339 6.457 13.848 1.00 92.94 100 ARG A O 1
ATOM 807 N N . GLU A 1 101 ? -14.126 4.653 13.261 1.00 94.38 101 GLU A N 1
ATOM 808 C CA . GLU A 1 101 ? -15.048 3.628 13.740 1.00 94.38 101 GLU A CA 1
ATOM 809 C C . GLU A 1 101 ? -14.297 2.555 14.556 1.00 94.38 101 GLU A C 1
ATOM 811 O O . GLU A 1 101 ? -14.064 1.441 14.075 1.00 94.38 101 GLU A O 1
ATOM 816 N N . PRO A 1 102 ? -13.912 2.861 15.813 1.00 92.88 102 PRO A N 1
ATOM 817 C CA . PRO A 1 102 ? -13.129 1.939 16.641 1.00 92.88 102 PRO A CA 1
ATOM 818 C C . PRO A 1 102 ? -13.844 0.616 16.946 1.00 92.88 102 PRO A C 1
ATOM 820 O O . PRO A 1 102 ? -13.195 -0.392 17.206 1.00 92.88 102 PRO A O 1
ATOM 823 N N . THR A 1 103 ? -15.178 0.593 16.863 1.00 93.38 103 THR A N 1
ATOM 824 C CA . THR A 1 103 ? -16.020 -0.599 17.070 1.00 93.38 103 THR A CA 1
ATOM 825 C C . THR A 1 103 ? -15.810 -1.689 16.017 1.00 93.38 103 THR A C 1
ATOM 827 O O . THR A 1 103 ? -16.270 -2.814 16.198 1.00 93.38 103 THR A O 1
ATOM 830 N N . LEU A 1 104 ? -15.082 -1.405 14.930 1.00 94.31 104 LEU A N 1
ATOM 831 C CA . LEU A 1 104 ? -14.636 -2.426 13.978 1.00 94.31 104 LEU A CA 1
ATOM 832 C C . LEU A 1 104 ? -13.576 -3.376 14.561 1.00 94.31 104 LEU A C 1
ATOM 834 O O . LEU A 1 104 ? -13.235 -4.375 13.918 1.00 94.31 104 LEU A O 1
ATOM 838 N N . ILE A 1 105 ? -13.063 -3.075 15.754 1.00 92.25 105 ILE A N 1
ATOM 839 C CA . ILE A 1 105 ? -12.207 -3.948 16.550 1.00 92.25 105 ILE A CA 1
ATOM 840 C C . ILE A 1 105 ? -12.938 -4.248 17.855 1.00 92.25 105 ILE A C 1
ATOM 842 O O . ILE A 1 105 ? -12.947 -3.450 18.793 1.00 92.25 105 ILE A O 1
ATOM 846 N N . ASP A 1 106 ? -13.541 -5.427 17.923 1.00 88.44 106 ASP A N 1
ATOM 847 C CA . ASP A 1 106 ? -14.333 -5.835 19.077 1.00 88.44 106 ASP A CA 1
ATOM 848 C C . ASP A 1 106 ? -14.125 -7.316 19.401 1.00 88.44 106 ASP A C 1
ATOM 850 O O . ASP A 1 106 ? -13.851 -8.135 18.518 1.00 88.44 106 ASP A O 1
ATOM 854 N N . GLY A 1 107 ? -14.197 -7.654 20.690 1.00 84.75 107 GLY A N 1
ATOM 855 C CA . GLY A 1 107 ? -14.094 -9.030 21.178 1.00 84.75 107 GLY A CA 1
ATOM 856 C C . GLY A 1 107 ? -12.827 -9.773 20.734 1.00 84.75 107 GLY A C 1
ATOM 857 O O . GLY A 1 107 ? -12.877 -10.983 20.503 1.00 84.75 107 GLY A O 1
ATOM 858 N N . GLY A 1 108 ? -11.708 -9.062 20.555 1.00 88.06 108 GLY A N 1
ATOM 859 C CA . GLY A 1 108 ? -10.448 -9.655 20.095 1.00 88.06 108 GLY A CA 1
ATOM 860 C C . GLY A 1 108 ? -10.410 -9.999 18.600 1.00 88.06 108 GLY A C 1
ATOM 861 O O . GLY A 1 108 ? -9.641 -10.871 18.193 1.00 88.06 108 GLY A O 1
ATOM 862 N N . LYS A 1 109 ? -11.269 -9.387 17.772 1.00 90.06 109 LYS A N 1
ATOM 863 C CA . LYS A 1 109 ? -11.386 -9.700 16.341 1.00 90.06 109 LYS A CA 1
ATOM 864 C C . LYS A 1 109 ? -11.441 -8.445 15.478 1.00 90.06 109 LYS A C 1
ATOM 866 O O . LYS A 1 109 ? -11.956 -7.408 15.885 1.00 90.06 109 LYS A O 1
ATOM 871 N N . LEU A 1 110 ? -10.966 -8.586 14.241 1.00 92.69 110 LEU A N 1
ATOM 872 C CA . LEU A 1 110 ? -11.151 -7.587 13.191 1.00 92.69 110 LEU A CA 1
ATOM 873 C C . LEU A 1 110 ? -12.476 -7.811 12.462 1.00 92.69 110 LEU A C 1
ATOM 875 O O . LEU A 1 110 ? -12.783 -8.927 12.027 1.00 92.69 110 LEU A O 1
ATOM 879 N N . ASN A 1 111 ? -13.220 -6.731 12.242 1.00 94.38 111 ASN A N 1
ATOM 880 C CA . ASN A 1 111 ? -14.361 -6.732 11.338 1.00 94.38 111 ASN A CA 1
ATOM 881 C C . ASN A 1 111 ? -13.943 -7.120 9.899 1.00 94.38 111 ASN A C 1
ATOM 883 O O . ASN A 1 111 ? -12.815 -6.880 9.465 1.00 94.38 111 ASN A O 1
ATOM 887 N N . GLY A 1 112 ? -14.868 -7.710 9.131 1.00 92.38 112 GLY A N 1
ATOM 888 C CA . GLY A 1 112 ? -14.672 -8.060 7.717 1.00 92.38 112 GLY A CA 1
ATOM 889 C C . GLY A 1 112 ? -14.173 -6.909 6.842 1.00 92.38 112 GLY A C 1
ATOM 890 O O . GLY A 1 112 ? -13.312 -7.137 5.998 1.00 92.38 112 GLY A O 1
ATOM 891 N N . ILE A 1 113 ? -14.625 -5.681 7.101 1.00 92.44 113 ILE A N 1
ATOM 892 C CA . ILE A 1 113 ? -14.183 -4.477 6.383 1.00 92.44 113 ILE A CA 1
ATOM 893 C C . ILE A 1 113 ? -12.658 -4.309 6.485 1.00 92.44 113 ILE A C 1
ATOM 895 O O . ILE A 1 113 ? -11.988 -4.074 5.481 1.00 92.44 113 ILE A O 1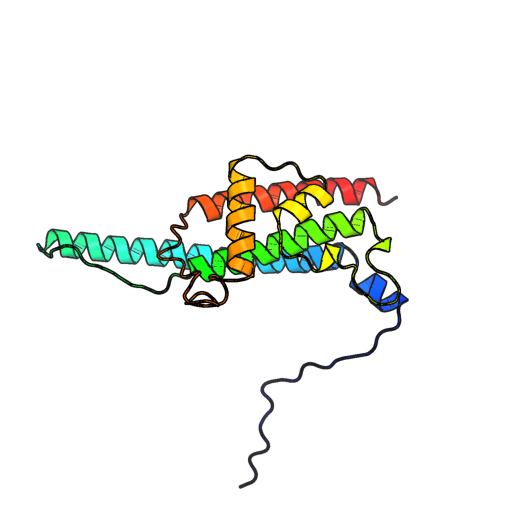
ATOM 899 N N . LEU A 1 114 ? -12.087 -4.526 7.674 1.00 93.88 114 LEU A N 1
ATOM 900 C CA . LEU A 1 114 ? -10.644 -4.423 7.926 1.00 93.88 114 LEU A CA 1
ATOM 901 C C . LEU A 1 114 ? -9.841 -5.604 7.358 1.00 93.88 114 LEU A C 1
ATOM 903 O O . LEU A 1 114 ? -8.612 -5.578 7.381 1.00 93.88 114 LEU A O 1
ATOM 907 N N . ARG A 1 115 ? -10.505 -6.637 6.831 1.00 92.81 115 ARG A N 1
ATOM 908 C CA . ARG A 1 115 ? -9.869 -7.774 6.146 1.00 92.81 115 ARG A CA 1
ATOM 909 C C . ARG A 1 115 ? -9.887 -7.635 4.622 1.00 92.81 115 ARG A C 1
ATOM 911 O O . ARG A 1 115 ? -9.300 -8.470 3.948 1.00 92.81 115 ARG A O 1
ATOM 918 N N . SER A 1 116 ? -10.529 -6.595 4.087 1.00 93.06 116 SER A N 1
ATOM 919 C CA . SER A 1 116 ? -10.504 -6.305 2.652 1.00 93.06 116 SER A CA 1
ATOM 920 C C . SER A 1 116 ? -9.103 -5.896 2.183 1.00 93.06 116 SER A C 1
ATOM 922 O O . SER A 1 116 ? -8.344 -5.289 2.946 1.00 93.06 116 SER A O 1
ATOM 924 N N . HIS A 1 117 ? -8.809 -6.206 0.919 1.00 94.81 117 HIS A N 1
ATOM 925 C CA . HIS A 1 117 ? -7.624 -5.770 0.169 1.00 94.81 117 HIS A CA 1
ATOM 926 C C . HIS A 1 117 ? -7.970 -4.763 -0.945 1.00 94.81 117 HIS A C 1
ATOM 928 O O . HIS A 1 117 ? -7.092 -4.332 -1.688 1.00 94.81 117 HIS A O 1
ATOM 934 N N . ASP A 1 118 ? -9.251 -4.401 -1.074 1.00 97.19 118 ASP A N 1
ATOM 935 C CA . ASP A 1 118 ? -9.737 -3.418 -2.044 1.00 97.19 118 ASP A CA 1
ATOM 936 C C . ASP A 1 118 ? -9.460 -1.998 -1.531 1.00 97.19 118 ASP A C 1
ATOM 938 O O . ASP A 1 118 ? -10.124 -1.496 -0.617 1.00 97.19 118 ASP A O 1
ATOM 942 N N . LEU A 1 119 ? -8.459 -1.351 -2.125 1.00 98.25 119 LEU A N 1
ATOM 943 C CA . LEU A 1 119 ? -8.023 -0.013 -1.746 1.00 98.25 119 LEU A CA 1
ATOM 944 C C . LEU A 1 119 ? -9.045 1.068 -2.100 1.00 98.25 119 LEU A C 1
ATOM 946 O O . LEU A 1 119 ? -9.103 2.070 -1.391 1.00 98.25 119 LEU A O 1
ATOM 950 N N . LEU A 1 120 ? -9.857 0.888 -3.146 1.00 98.06 120 LEU A N 1
ATOM 951 C CA . LEU A 1 120 ? -10.901 1.852 -3.501 1.00 98.06 120 LEU A CA 1
ATOM 952 C C . LEU A 1 120 ? -12.017 1.832 -2.455 1.00 98.06 120 LEU A C 1
ATOM 954 O O . LEU A 1 120 ? -12.425 2.884 -1.960 1.00 98.06 120 LEU A O 1
ATOM 958 N N . ALA A 1 121 ? -12.458 0.636 -2.061 1.00 97.50 121 ALA A N 1
ATOM 959 C CA . ALA A 1 121 ? -13.449 0.471 -1.004 1.00 97.50 121 ALA A CA 1
ATOM 960 C C . ALA A 1 121 ? -12.936 0.998 0.348 1.00 97.50 121 ALA A C 1
ATOM 962 O O . ALA A 1 121 ? -13.669 1.674 1.076 1.00 97.50 121 ALA A O 1
ATOM 963 N N . LEU A 1 122 ? -11.667 0.731 0.679 1.00 97.94 122 LEU A N 1
ATOM 964 C CA . LEU A 1 122 ? -11.041 1.235 1.903 1.00 97.94 122 LEU A CA 1
ATOM 965 C C . LEU A 1 122 ? -10.888 2.761 1.891 1.00 97.94 122 LEU A C 1
ATOM 967 O O . LEU A 1 122 ? -11.208 3.393 2.895 1.00 97.94 122 LEU A O 1
ATOM 971 N N . ALA A 1 123 ? -10.465 3.363 0.775 1.00 97.88 123 ALA A N 1
ATOM 972 C CA . ALA A 1 123 ? -10.369 4.816 0.631 1.00 97.88 123 ALA A CA 1
ATOM 973 C C . ALA A 1 123 ? -11.739 5.491 0.793 1.00 97.88 123 ALA A C 1
ATOM 975 O O . ALA A 1 123 ? -11.869 6.461 1.542 1.00 97.88 123 ALA A O 1
ATOM 976 N N . ALA A 1 124 ? -12.781 4.931 0.170 1.00 97.12 124 ALA A N 1
ATOM 977 C CA . ALA A 1 124 ? -14.149 5.417 0.323 1.00 97.12 124 ALA A CA 1
ATOM 978 C C . ALA A 1 124 ? -14.619 5.330 1.784 1.00 97.12 124 ALA A C 1
ATOM 980 O O . ALA A 1 124 ? -15.147 6.301 2.324 1.00 97.12 124 ALA A O 1
ATOM 981 N N . ARG A 1 125 ? -14.365 4.204 2.469 1.00 96.19 125 ARG A N 1
ATOM 982 C CA . ARG A 1 125 ? -14.708 4.045 3.894 1.00 96.19 125 ARG A CA 1
ATOM 983 C C . ARG A 1 125 ? -13.914 4.993 4.791 1.00 96.19 125 ARG A C 1
ATOM 985 O O . ARG A 1 125 ? -14.447 5.467 5.792 1.00 96.19 125 ARG A O 1
ATOM 992 N N . ALA A 1 126 ? -12.671 5.292 4.424 1.00 95.81 126 ALA A N 1
ATOM 993 C CA . ALA A 1 126 ? -11.824 6.272 5.088 1.00 95.81 126 ALA A CA 1
ATOM 994 C C . ALA A 1 126 ? -12.263 7.728 4.830 1.00 95.81 126 ALA A C 1
ATOM 996 O O . ALA A 1 126 ? -11.809 8.610 5.558 1.00 95.81 126 ALA A O 1
ATOM 997 N N . GLU A 1 127 ? -13.180 7.978 3.884 1.00 96.06 127 GLU A N 1
ATOM 998 C CA . GLU A 1 127 ? -13.522 9.311 3.348 1.00 96.06 127 GLU A CA 1
ATOM 999 C C . GLU A 1 127 ? -12.308 10.050 2.775 1.00 96.06 127 GLU A C 1
ATOM 1001 O O . GLU A 1 127 ? -12.142 11.258 2.948 1.00 96.06 127 GLU A O 1
ATOM 1006 N N . VAL A 1 128 ? -11.443 9.309 2.086 1.00 96.56 128 VAL A N 1
ATOM 1007 C CA . VAL A 1 128 ? -10.345 9.879 1.311 1.00 96.56 128 VAL A CA 1
ATOM 1008 C C . VAL A 1 128 ? -10.821 10.085 -0.121 1.00 96.56 128 VAL A C 1
ATOM 1010 O O . VAL A 1 128 ? -11.134 9.129 -0.830 1.00 96.56 128 VAL A O 1
ATOM 1013 N N . THR A 1 129 ? -10.834 11.338 -0.569 1.00 97.06 129 THR A N 1
ATOM 1014 C CA . THR A 1 129 ? -11.087 11.659 -1.976 1.00 97.06 129 THR A CA 1
ATOM 1015 C C . THR A 1 129 ? -9.845 11.343 -2.806 1.00 97.06 129 THR A C 1
ATOM 1017 O O . THR A 1 129 ? -8.742 11.818 -2.509 1.00 97.06 129 THR A O 1
ATOM 1020 N N . LEU A 1 130 ? -10.038 10.543 -3.855 1.00 98.19 130 LEU A N 1
ATOM 1021 C CA . LEU A 1 130 ? -9.004 10.176 -4.816 1.00 98.19 130 LEU A CA 1
ATOM 1022 C C . LEU A 1 130 ? -9.206 10.942 -6.125 1.00 98.19 130 LEU A C 1
ATOM 1024 O O . LEU A 1 130 ? -10.325 11.057 -6.629 1.00 98.19 130 LEU A O 1
ATOM 1028 N N . THR A 1 131 ? -8.115 11.425 -6.706 1.00 98.25 131 THR A N 1
ATOM 1029 C CA . THR A 1 131 ? -8.084 11.834 -8.111 1.00 98.25 131 THR A CA 1
ATOM 1030 C C .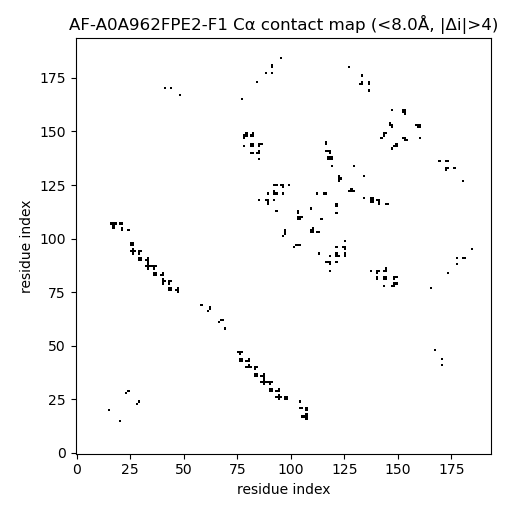 THR A 1 131 ? -8.230 10.612 -9.022 1.00 98.25 131 THR A C 1
ATOM 1032 O O . THR A 1 131 ? -8.082 9.464 -8.597 1.00 98.25 131 THR A O 1
ATOM 1035 N N . GLN A 1 132 ? -8.483 10.841 -10.313 1.00 97.56 132 GLN A N 1
ATOM 1036 C CA . GLN A 1 132 ? -8.580 9.745 -11.279 1.00 97.56 132 GLN A CA 1
ATOM 1037 C C . GLN A 1 132 ? -7.282 8.921 -11.364 1.00 97.56 132 GLN A C 1
ATOM 1039 O O . GLN A 1 132 ? -7.339 7.704 -11.527 1.00 97.56 132 GLN A O 1
ATOM 1044 N N . GLU A 1 133 ? -6.120 9.566 -11.261 1.00 96.75 133 GLU A N 1
ATOM 1045 C CA . GLU A 1 133 ? -4.823 8.886 -11.309 1.00 96.75 133 GLU A CA 1
ATOM 1046 C C . GLU A 1 133 ? -4.591 8.032 -10.056 1.00 96.75 133 GLU A C 1
ATOM 1048 O O . GLU A 1 133 ? -4.231 6.861 -10.160 1.00 96.75 133 GLU A O 1
ATOM 1053 N N . GLU A 1 134 ? -4.888 8.584 -8.879 1.00 98.25 134 GLU A N 1
ATOM 1054 C CA . GLU A 1 134 ? -4.797 7.875 -7.600 1.00 98.25 134 GLU A CA 1
ATOM 1055 C C . GLU A 1 134 ? -5.750 6.674 -7.549 1.00 98.25 134 GLU A C 1
ATOM 1057 O O . GLU A 1 134 ? -5.358 5.598 -7.106 1.00 98.25 134 GLU A O 1
ATOM 1062 N N . ALA A 1 135 ? -6.974 6.815 -8.071 1.00 98.25 135 ALA A N 1
ATOM 1063 C CA . ALA A 1 135 ? -7.927 5.712 -8.164 1.00 98.25 135 ALA A CA 1
ATOM 1064 C C . ALA A 1 135 ? -7.412 4.580 -9.070 1.00 98.25 135 ALA A C 1
ATOM 1066 O O . ALA A 1 135 ? -7.506 3.410 -8.706 1.00 98.25 135 ALA A O 1
ATOM 1067 N N . ARG A 1 136 ? -6.804 4.911 -10.219 1.00 96.38 136 ARG A N 1
ATOM 1068 C CA . ARG A 1 136 ? -6.171 3.911 -11.099 1.00 96.38 136 ARG A CA 1
ATOM 1069 C C . ARG A 1 136 ? -5.004 3.209 -10.414 1.00 96.38 136 ARG A C 1
ATOM 1071 O O . ARG A 1 136 ? -4.842 2.003 -10.578 1.00 96.38 136 ARG A O 1
ATOM 1078 N N . PHE A 1 137 ? -4.200 3.943 -9.645 1.00 97.00 137 PHE A N 1
ATOM 1079 C CA . PHE A 1 137 ? -3.140 3.339 -8.847 1.00 97.00 137 PHE A CA 1
ATOM 1080 C C . PHE A 1 137 ? -3.711 2.390 -7.784 1.00 97.00 137 PHE A C 1
ATOM 1082 O O . PHE A 1 137 ? -3.245 1.259 -7.675 1.00 97.00 137 PHE A O 1
ATOM 1089 N N . CYS A 1 138 ? -4.736 2.808 -7.037 1.00 98.00 138 CYS A N 1
ATOM 1090 C CA . CYS A 1 138 ? -5.387 1.974 -6.027 1.00 98.00 138 CYS A CA 1
ATOM 1091 C C . CYS A 1 138 ? -5.987 0.694 -6.623 1.00 98.00 138 CYS A C 1
ATOM 1093 O O . CYS A 1 138 ? -5.840 -0.370 -6.026 1.00 98.00 138 CYS A O 1
ATOM 1095 N N . ASP A 1 139 ? -6.610 0.768 -7.798 1.00 96.19 139 ASP A N 1
ATOM 1096 C CA . ASP A 1 139 ? -7.132 -0.404 -8.510 1.00 96.19 139 ASP A CA 1
ATOM 1097 C C . ASP A 1 139 ? -6.006 -1.372 -8.918 1.00 96.19 139 ASP A C 1
ATOM 1099 O O . ASP A 1 139 ? -6.012 -2.553 -8.559 1.00 96.19 139 ASP A O 1
ATOM 1103 N N . LEU A 1 140 ? -4.956 -0.844 -9.563 1.00 93.56 140 LEU A N 1
ATOM 1104 C CA . LEU A 1 140 ? -3.760 -1.606 -9.933 1.00 93.56 140 LEU A CA 1
ATOM 1105 C C . LEU A 1 140 ? -3.126 -2.298 -8.716 1.00 93.56 140 LEU A C 1
ATOM 1107 O O . LEU A 1 140 ? -2.794 -3.483 -8.774 1.00 93.56 140 LEU A O 1
ATOM 1111 N N . ALA A 1 141 ? -2.958 -1.563 -7.619 1.00 95.75 141 ALA A N 1
ATOM 1112 C CA . ALA A 1 141 ? -2.339 -2.042 -6.390 1.00 95.75 141 ALA A CA 1
ATOM 1113 C C . ALA A 1 141 ? -3.216 -3.075 -5.658 1.00 95.75 141 ALA A C 1
ATOM 1115 O O . ALA A 1 141 ? -2.688 -4.065 -5.152 1.00 95.75 141 ALA A O 1
ATOM 1116 N N . SER A 1 142 ? -4.543 -2.912 -5.671 1.00 95.62 142 SER A N 1
ATOM 1117 C CA . SER A 1 142 ? -5.485 -3.915 -5.144 1.00 95.62 142 SER A CA 1
ATOM 1118 C C . SER A 1 142 ? -5.386 -5.227 -5.920 1.00 95.62 142 SER A C 1
ATOM 1120 O O . SER A 1 142 ? -5.344 -6.304 -5.336 1.00 95.62 142 SER A O 1
ATOM 1122 N N . SER A 1 143 ? -5.278 -5.147 -7.248 1.00 91.44 143 SER A N 1
ATOM 1123 C CA . SER A 1 143 ? -5.055 -6.321 -8.096 1.00 91.44 143 SER A CA 1
ATOM 1124 C C . SER A 1 143 ? -3.700 -6.983 -7.810 1.00 91.44 143 SER A C 1
ATOM 1126 O O . SER A 1 143 ? -3.620 -8.207 -7.659 1.00 91.44 143 SER A O 1
ATOM 1128 N N . ALA A 1 144 ? -2.637 -6.186 -7.662 1.00 89.88 144 ALA A N 1
ATOM 1129 C CA . ALA A 1 144 ? -1.295 -6.677 -7.348 1.00 89.88 144 ALA A CA 1
ATOM 1130 C C . ALA A 1 144 ? -1.254 -7.443 -6.023 1.00 89.88 144 ALA A C 1
ATOM 1132 O O . ALA A 1 144 ? -0.629 -8.504 -5.941 1.00 89.88 144 ALA A O 1
ATOM 1133 N N . SER A 1 145 ? -1.933 -6.911 -5.001 1.00 90.25 145 SER A N 1
ATOM 1134 C CA . SER A 1 145 ? -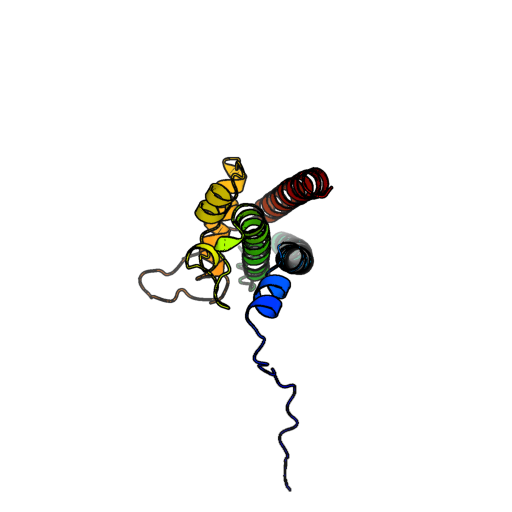1.894 -7.441 -3.640 1.00 90.25 145 SER A CA 1
ATOM 1135 C C . SER A 1 145 ? -2.491 -8.835 -3.523 1.00 90.25 145 SER A C 1
ATOM 1137 O O . SER A 1 145 ? -2.084 -9.570 -2.630 1.00 90.25 145 SER A O 1
ATOM 1139 N N . VAL A 1 146 ? -3.387 -9.227 -4.432 1.00 88.06 146 VAL A N 1
ATOM 1140 C CA . VAL A 1 146 ? -4.042 -10.544 -4.434 1.00 88.06 146 VAL A CA 1
ATOM 1141 C C . VAL A 1 146 ? -3.576 -11.468 -5.559 1.00 88.06 146 VAL A C 1
ATOM 1143 O O . VAL A 1 146 ? -3.947 -12.633 -5.553 1.00 88.06 146 VAL A O 1
ATOM 1146 N N . SER A 1 147 ? -2.788 -10.988 -6.528 1.00 84.38 147 SER A N 1
ATOM 1147 C CA . SER A 1 147 ? -2.440 -11.785 -7.713 1.00 84.38 147 SER A CA 1
ATOM 1148 C C . SER A 1 147 ? -0.976 -11.637 -8.147 1.00 84.38 147 SER A C 1
ATOM 1150 O O . SER A 1 147 ? -0.080 -12.210 -7.528 1.00 84.38 147 SER A O 1
ATOM 1152 N N . TRP A 1 148 ? -0.718 -10.879 -9.210 1.00 83.56 148 TRP A N 1
ATOM 1153 C CA . TRP A 1 148 ? 0.554 -10.807 -9.931 1.00 83.56 148 TRP A CA 1
ATOM 1154 C C . TRP A 1 148 ? 1.703 -10.182 -9.128 1.00 83.56 148 TRP A C 1
ATOM 1156 O O . TRP A 1 148 ? 2.863 -10.339 -9.495 1.00 83.56 148 TRP A O 1
ATOM 1166 N N . GLY A 1 149 ? 1.415 -9.494 -8.018 1.00 81.69 149 GLY A N 1
ATOM 1167 C CA . GLY A 1 149 ? 2.451 -9.062 -7.078 1.00 81.69 149 GLY A CA 1
ATOM 1168 C C . GLY A 1 149 ? 3.008 -10.220 -6.241 1.00 81.69 149 GLY A C 1
ATOM 1169 O O . GLY A 1 149 ? 4.173 -10.190 -5.851 1.00 81.69 149 GLY A O 1
ATOM 1170 N N . ARG A 1 150 ? 2.191 -11.249 -5.974 1.00 82.31 150 ARG A N 1
ATOM 1171 C CA . ARG A 1 150 ? 2.558 -12.430 -5.170 1.00 82.31 150 ARG A CA 1
ATOM 1172 C C . ARG A 1 150 ? 3.080 -13.582 -6.017 1.00 82.31 150 ARG A C 1
ATOM 1174 O O . ARG A 1 150 ? 3.967 -14.309 -5.575 1.00 82.31 150 ARG A O 1
ATOM 1181 N N . TYR A 1 151 ? 2.518 -13.755 -7.208 1.00 76.00 151 TYR A N 1
ATOM 1182 C CA . TYR A 1 151 ? 2.786 -14.899 -8.067 1.00 76.00 151 TYR A CA 1
ATOM 1183 C C . TYR A 1 151 ? 3.280 -14.437 -9.441 1.00 76.00 151 TYR A C 1
ATOM 1185 O O . TYR A 1 151 ? 2.674 -13.542 -10.030 1.00 76.00 151 TYR A O 1
ATOM 1193 N N . PRO A 1 152 ? 4.326 -15.070 -10.003 1.00 65.50 152 PRO A N 1
ATOM 1194 C CA . PRO A 1 152 ? 4.790 -14.766 -11.359 1.00 65.50 152 PRO A CA 1
ATOM 1195 C C . PRO A 1 152 ? 3.781 -15.190 -12.442 1.00 65.50 152 PRO A C 1
ATOM 1197 O O . PRO A 1 152 ? 3.931 -14.825 -13.603 1.00 65.50 152 PRO A O 1
ATOM 1200 N N . ILE A 1 153 ? 2.759 -15.964 -12.068 1.00 64.81 153 ILE A N 1
ATOM 1201 C CA . ILE A 1 153 ? 1.644 -16.400 -12.907 1.00 64.81 153 ILE A CA 1
ATOM 1202 C C . ILE A 1 153 ? 0.342 -16.236 -12.123 1.00 64.81 153 ILE A C 1
ATOM 1204 O O . ILE A 1 153 ? 0.333 -16.339 -10.899 1.00 64.81 153 ILE A O 1
ATOM 1208 N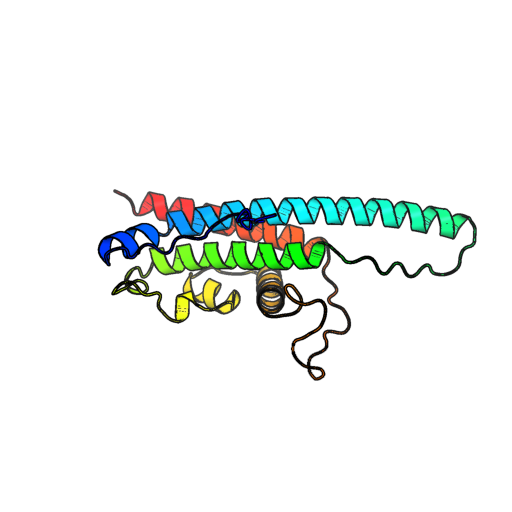 N . THR A 1 154 ? -0.772 -15.983 -12.801 1.00 65.12 154 THR A N 1
ATOM 1209 C CA . THR A 1 154 ? -2.068 -15.876 -12.125 1.00 65.12 154 THR A CA 1
ATOM 1210 C C . THR A 1 154 ? -2.566 -17.215 -11.612 1.00 65.12 154 THR A C 1
ATOM 1212 O O . THR A 1 154 ? -2.309 -18.259 -12.203 1.00 65.12 154 THR A O 1
ATOM 1215 N N . GLU A 1 155 ? -3.368 -17.164 -10.551 1.00 62.91 155 GLU A N 1
ATOM 1216 C CA . GLU A 1 155 ? -3.914 -18.342 -9.862 1.00 62.91 155 GLU A CA 1
ATOM 1217 C C . GLU A 1 155 ? -4.777 -19.250 -10.756 1.00 62.91 155 GLU A C 1
ATOM 1219 O O . GLU A 1 155 ? -5.019 -20.406 -10.425 1.00 62.91 155 GLU A O 1
ATOM 1224 N N . SER A 1 156 ? -5.238 -18.737 -11.900 1.00 66.50 156 SER A N 1
ATOM 1225 C CA . SER A 1 156 ? -5.967 -19.501 -12.908 1.00 66.50 156 SER A CA 1
ATOM 1226 C C . SER A 1 156 ? -5.386 -19.263 -14.296 1.00 66.50 156 SER A C 1
ATOM 1228 O O . SER A 1 156 ? -5.083 -18.123 -14.661 1.00 66.50 156 SER A O 1
ATOM 1230 N N . SER A 1 157 ? -5.338 -20.322 -15.106 1.00 65.50 157 SER A N 1
ATOM 1231 C CA . SER A 1 157 ? -5.023 -20.254 -16.537 1.00 65.50 157 SER A CA 1
ATOM 1232 C C . SER A 1 157 ? -6.015 -19.389 -17.324 1.00 65.50 157 SER A C 1
ATOM 1234 O O . SER A 1 157 ? -5.660 -18.834 -18.358 1.00 65.50 157 SER A O 1
ATOM 1236 N N . SER A 1 158 ? -7.238 -19.200 -16.817 1.00 63.66 158 SER A N 1
ATOM 1237 C CA . SER A 1 158 ? -8.237 -18.296 -17.407 1.00 63.66 158 SER A CA 1
ATOM 1238 C C . SER A 1 158 ? -8.028 -16.815 -17.067 1.00 63.66 158 SER A C 1
ATOM 1240 O O . SER A 1 158 ? -8.778 -15.971 -17.552 1.00 63.66 158 SER A O 1
ATOM 1242 N N . ARG A 1 159 ? -7.046 -16.484 -16.217 1.00 60.66 159 ARG A N 1
ATOM 1243 C CA . ARG A 1 159 ? -6.792 -15.118 -15.731 1.00 60.66 159 ARG A CA 1
ATOM 1244 C C . ARG A 1 159 ? -5.371 -14.627 -15.990 1.00 60.66 159 ARG A C 1
ATOM 1246 O O . ARG A 1 159 ? -4.987 -13.633 -15.388 1.00 60.66 159 ARG A O 1
ATOM 1253 N N . VAL A 1 160 ? -4.616 -15.288 -16.871 1.00 56.72 160 VAL A N 1
ATOM 1254 C CA . VAL A 1 160 ? -3.217 -14.936 -17.169 1.00 56.72 160 VAL A CA 1
ATOM 1255 C C . VAL A 1 160 ? -3.124 -13.464 -17.554 1.00 56.72 160 VAL A C 1
ATOM 1257 O O . VAL A 1 160 ? -3.596 -13.047 -18.610 1.00 56.72 160 VAL A O 1
ATOM 1260 N N . VAL A 1 161 ? -2.512 -12.665 -16.679 1.00 57.16 161 VAL A N 1
ATOM 1261 C CA . VAL A 1 161 ? -2.132 -11.296 -17.009 1.00 57.16 161 VAL A CA 1
ATOM 1262 C C . VAL A 1 161 ? -0.975 -11.406 -17.988 1.00 57.16 161 VAL A C 1
ATOM 1264 O O . VAL A 1 161 ? 0.123 -11.787 -17.599 1.00 57.16 161 VAL A O 1
ATOM 1267 N N . GLY A 1 162 ? -1.245 -11.111 -19.261 1.00 52.88 162 GLY A N 1
ATOM 1268 C CA . GLY A 1 162 ? -0.253 -11.223 -20.329 1.00 52.88 162 GLY A CA 1
ATOM 1269 C C . GLY A 1 162 ? 1.007 -10.419 -20.015 1.00 52.88 162 GLY A C 1
ATOM 1270 O O . GLY A 1 162 ? 2.083 -10.991 -20.027 1.00 52.88 162 GLY A O 1
ATOM 1271 N N . HIS A 1 163 ? 0.859 -9.127 -19.686 1.00 55.09 163 HIS A N 1
ATOM 1272 C CA . HIS A 1 163 ? 1.919 -8.235 -19.194 1.00 55.09 163 HIS A CA 1
ATOM 1273 C C . HIS A 1 163 ? 1.289 -7.036 -18.459 1.00 55.09 163 HIS A C 1
ATOM 1275 O O . HIS A 1 163 ? 0.525 -6.278 -19.061 1.00 55.09 163 HIS A O 1
ATOM 1281 N N . SER A 1 164 ? 1.626 -6.809 -17.185 1.00 59.69 164 SER A N 1
ATOM 1282 C CA . SER A 1 164 ? 1.288 -5.550 -16.501 1.00 59.69 164 SER A CA 1
ATOM 1283 C C . SER A 1 164 ? 2.291 -4.469 -16.899 1.00 59.69 164 SER A C 1
ATOM 1285 O O . SER A 1 164 ? 3.458 -4.529 -16.518 1.00 59.69 164 SER A O 1
ATOM 1287 N N . LYS A 1 165 ? 1.848 -3.448 -17.643 1.00 67.56 165 LYS A N 1
ATO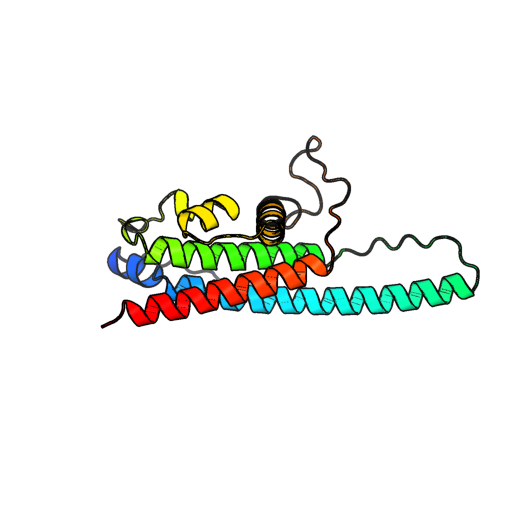M 1288 C CA . LYS A 1 165 ? 2.670 -2.259 -17.918 1.00 67.56 165 LYS A CA 1
ATOM 1289 C C . LYS A 1 165 ? 2.574 -1.286 -16.748 1.00 67.56 165 LYS A C 1
ATOM 1291 O O . LYS A 1 165 ? 1.749 -0.377 -16.749 1.00 67.56 165 LYS A O 1
ATOM 1296 N N . VAL A 1 166 ? 3.421 -1.485 -15.746 1.00 75.50 166 VAL A N 1
ATOM 1297 C CA . VAL A 1 166 ? 3.612 -0.508 -14.669 1.00 75.50 166 VAL A CA 1
ATOM 1298 C C . VAL A 1 166 ? 4.739 0.440 -15.078 1.00 75.50 166 VAL A C 1
ATOM 1300 O O . VAL A 1 166 ? 5.754 0.015 -15.625 1.00 75.50 166 VAL A O 1
ATOM 1303 N N . THR A 1 167 ? 4.553 1.739 -14.858 1.00 82.81 167 THR A N 1
ATOM 1304 C CA . THR A 1 167 ? 5.534 2.772 -15.222 1.00 82.81 167 THR A CA 1
ATOM 1305 C C . THR A 1 167 ? 6.019 3.513 -13.983 1.00 82.81 167 THR A C 1
ATOM 1307 O O . THR A 1 167 ? 5.424 3.414 -12.910 1.00 82.81 167 THR A O 1
ATOM 1310 N N . THR A 1 168 ? 7.063 4.333 -14.132 1.00 85.00 168 THR A N 1
ATOM 1311 C CA . THR A 1 168 ? 7.532 5.215 -13.050 1.00 85.00 168 THR A CA 1
ATOM 1312 C C . THR A 1 168 ? 6.491 6.247 -12.612 1.00 85.00 168 THR A C 1
ATOM 1314 O O . THR A 1 168 ? 6.636 6.827 -11.538 1.00 85.00 168 THR A O 1
ATOM 1317 N N . ALA A 1 169 ? 5.421 6.463 -13.390 1.00 90.56 169 ALA A N 1
ATOM 1318 C CA . ALA A 1 169 ? 4.287 7.263 -12.939 1.00 90.56 169 ALA A CA 1
ATOM 1319 C C . ALA A 1 169 ? 3.644 6.648 -11.691 1.00 90.56 169 ALA A C 1
ATOM 1321 O O . ALA A 1 169 ? 3.419 7.377 -10.738 1.00 90.56 169 ALA A O 1
ATOM 1322 N N . ALA A 1 170 ? 3.492 5.319 -11.631 1.00 93.12 170 ALA A N 1
ATOM 1323 C CA . ALA A 1 170 ? 2.916 4.639 -10.469 1.00 93.12 170 ALA A CA 1
ATOM 1324 C C . ALA A 1 170 ? 3.703 4.903 -9.174 1.00 93.12 170 ALA A C 1
ATOM 1326 O O . ALA A 1 170 ? 3.100 5.013 -8.111 1.00 93.12 170 ALA A O 1
ATOM 1327 N N . ILE A 1 171 ? 5.032 5.050 -9.264 1.00 95.00 171 ILE A N 1
ATOM 1328 C CA . ILE A 1 171 ? 5.882 5.411 -8.118 1.00 95.00 171 ILE A CA 1
ATOM 1329 C C . ILE A 1 171 ? 5.520 6.810 -7.611 1.00 95.00 171 ILE A C 1
ATOM 1331 O O . ILE A 1 171 ? 5.266 6.983 -6.422 1.00 95.00 171 ILE A O 1
ATOM 1335 N N . ARG A 1 172 ? 5.426 7.790 -8.518 1.00 96.12 172 ARG A N 1
ATOM 1336 C CA . ARG A 1 172 ? 5.072 9.173 -8.166 1.00 96.12 172 ARG A CA 1
ATOM 1337 C C . ARG A 1 172 ? 3.644 9.288 -7.642 1.00 96.12 172 ARG A C 1
ATOM 1339 O O . ARG A 1 172 ? 3.429 9.969 -6.644 1.00 96.12 172 ARG A O 1
ATOM 1346 N N . THR A 1 173 ? 2.685 8.615 -8.284 1.00 97.88 173 THR A N 1
ATOM 1347 C CA . THR A 1 173 ? 1.285 8.592 -7.842 1.00 97.88 173 THR A CA 1
ATOM 1348 C C . THR A 1 173 ? 1.186 8.011 -6.434 1.00 97.88 173 THR A C 1
ATOM 1350 O O . THR A 1 173 ? 0.536 8.604 -5.581 1.00 97.88 173 THR A O 1
ATOM 1353 N N . PHE A 1 174 ? 1.860 6.884 -6.172 1.00 98.38 174 PHE A N 1
ATOM 1354 C CA . PHE A 1 174 ? 1.903 6.267 -4.847 1.00 98.38 174 PHE A CA 1
ATOM 1355 C C . PHE A 1 174 ? 2.475 7.211 -3.793 1.00 98.38 174 PHE A C 1
ATOM 1357 O O . PHE A 1 174 ? 1.850 7.416 -2.757 1.00 98.38 174 PHE A O 1
ATOM 1364 N N . GLU A 1 175 ? 3.656 7.775 -4.046 1.00 98.06 175 GLU A N 1
ATOM 1365 C CA . GLU A 1 175 ? 4.351 8.621 -3.078 1.00 98.06 175 GLU A CA 1
ATOM 1366 C C . GLU A 1 175 ? 3.530 9.871 -2.744 1.00 98.06 175 GLU A C 1
ATOM 1368 O O . GLU A 1 175 ? 3.256 10.135 -1.573 1.00 98.06 175 GLU A O 1
ATOM 1373 N N . SER A 1 176 ? 3.041 10.567 -3.776 1.00 98.19 176 SER A N 1
ATOM 1374 C CA . SER A 1 176 ? 2.179 11.740 -3.633 1.00 98.19 176 SER A CA 1
ATOM 1375 C C . SER A 1 176 ? 0.894 11.427 -2.867 1.00 98.19 176 SER A C 1
ATOM 1377 O O . SER A 1 176 ? 0.529 12.181 -1.962 1.00 98.19 176 SER A O 1
ATOM 1379 N N . LEU A 1 177 ? 0.212 10.334 -3.220 1.00 98.50 177 LEU A N 1
ATOM 1380 C CA . LEU A 1 177 ? -1.016 9.912 -2.553 1.00 98.50 177 LEU A CA 1
ATOM 1381 C C . LEU A 1 177 ? -0.750 9.588 -1.084 1.00 98.50 177 LEU A C 1
ATOM 1383 O O . LEU A 1 177 ? -1.465 10.076 -0.208 1.00 98.50 177 LEU A O 1
ATOM 1387 N N . PHE A 1 178 ? 0.276 8.781 -0.811 1.00 98.69 178 PHE A N 1
ATOM 1388 C CA . PHE A 1 178 ? 0.602 8.362 0.544 1.00 98.69 178 PHE A CA 1
ATOM 1389 C C . PHE A 1 178 ? 0.917 9.572 1.418 1.00 98.69 178 PHE A C 1
ATOM 1391 O O . PHE A 1 178 ? 0.348 9.693 2.497 1.00 98.69 178 PHE A O 1
ATOM 1398 N N . ASP A 1 179 ? 1.780 10.483 0.962 1.00 98.31 179 ASP A N 1
ATOM 1399 C CA . ASP A 1 179 ? 2.187 11.641 1.762 1.00 98.31 179 ASP A CA 1
ATOM 1400 C C . ASP A 1 179 ? 1.032 12.590 2.041 1.00 98.31 179 ASP A C 1
ATOM 1402 O O . ASP A 1 179 ? 0.856 13.035 3.178 1.00 98.31 179 ASP A O 1
ATOM 1406 N N . ARG A 1 180 ? 0.186 12.833 1.037 1.00 97.69 180 ARG A N 1
ATOM 1407 C CA . ARG A 1 180 ? -1.023 13.639 1.196 1.00 97.69 180 ARG A CA 1
ATOM 1408 C C . ARG A 1 180 ? -1.956 13.041 2.249 1.00 97.69 180 ARG A C 1
ATOM 1410 O O . ARG A 1 180 ? -2.343 13.735 3.187 1.00 97.69 180 ARG A O 1
ATOM 1417 N N . VAL A 1 181 ? -2.288 11.756 2.120 1.00 97.31 181 VAL A N 1
ATOM 1418 C CA . VAL A 1 181 ? -3.192 11.062 3.052 1.00 97.31 181 VAL A CA 1
ATOM 1419 C C . VAL A 1 181 ? -2.557 10.956 4.441 1.00 97.31 181 VAL A C 1
ATOM 1421 O O . VAL A 1 181 ? -3.205 11.192 5.453 1.00 97.31 181 VAL A O 1
ATOM 1424 N N . ARG A 1 182 ? -1.260 10.671 4.540 1.00 97.00 182 ARG A N 1
ATOM 1425 C CA . ARG A 1 182 ? -0.561 10.568 5.825 1.00 97.00 182 ARG A CA 1
ATOM 1426 C C . ARG A 1 182 ? -0.529 11.899 6.579 1.00 97.00 182 ARG A C 1
ATOM 1428 O O . ARG A 1 182 ? -0.712 11.903 7.802 1.00 97.00 182 ARG A O 1
ATOM 1435 N N . ALA A 1 183 ? -0.303 13.004 5.868 1.00 95.56 183 ALA A N 1
ATOM 1436 C CA . ALA A 1 183 ? -0.314 14.350 6.431 1.00 95.56 183 ALA A CA 1
ATOM 1437 C C . ALA A 1 183 ? -1.719 14.747 6.902 1.00 95.56 183 ALA A C 1
ATOM 1439 O O . ALA A 1 183 ? -1.882 15.200 8.036 1.00 95.56 183 ALA A O 1
ATOM 1440 N N . GLU A 1 184 ? -2.738 14.496 6.076 1.00 93.69 184 GLU A N 1
ATOM 1441 C CA . GLU A 1 184 ? -4.136 14.753 6.422 1.00 93.69 184 GLU A CA 1
ATOM 1442 C C . GLU A 1 184 ? -4.555 14.002 7.700 1.00 93.69 184 GLU A C 1
ATOM 1444 O O . GLU A 1 184 ? -5.255 14.564 8.549 1.00 93.69 184 GLU A O 1
ATOM 1449 N N . PHE A 1 185 ? -4.081 12.765 7.895 1.00 91.31 185 PHE A N 1
ATOM 1450 C CA . PHE A 1 185 ? -4.372 12.006 9.111 1.00 91.31 185 PHE A CA 1
ATOM 1451 C C . PHE A 1 185 ? -3.742 12.667 10.316 1.00 91.31 185 PHE A C 1
ATOM 1453 O O . PHE A 1 185 ? -4.397 12.831 11.341 1.00 91.31 185 PHE A O 1
ATOM 1460 N N . GLY A 1 186 ? -2.464 13.040 10.186 1.00 87.50 186 GLY A N 1
ATOM 1461 C CA . GLY A 1 186 ? -1.721 13.725 11.231 1.00 87.50 186 GLY A CA 1
ATOM 1462 C C . GLY A 1 186 ? -2.500 14.938 11.719 1.00 87.50 186 GLY A C 1
ATOM 1463 O O . GLY A 1 186 ? -2.774 15.043 12.912 1.00 87.50 186 GLY A O 1
ATOM 1464 N N . SER A 1 187 ? -2.958 15.796 10.809 1.00 88.50 187 SER A N 1
ATOM 1465 C CA . SER A 1 187 ? -3.769 16.964 11.163 1.00 88.50 187 SER A CA 1
ATOM 1466 C C . SER A 1 187 ? -5.063 16.592 11.902 1.00 88.50 187 SER A C 1
ATOM 1468 O O . SER A 1 187 ? -5.368 17.181 12.938 1.00 88.50 187 SER A O 1
ATOM 1470 N N . ARG A 1 188 ? -5.808 15.585 11.422 1.00 86.38 188 ARG A N 1
ATOM 1471 C CA . ARG A 1 188 ? -7.072 15.141 12.045 1.00 86.38 188 ARG A CA 1
ATOM 1472 C C . ARG A 1 188 ? -6.874 14.481 13.413 1.00 86.38 188 ARG A C 1
ATOM 1474 O O . ARG A 1 188 ? -7.720 14.636 14.291 1.00 86.38 188 ARG A O 1
ATOM 1481 N N . PHE A 1 189 ? -5.786 13.737 13.589 1.00 83.69 189 PHE A N 1
ATOM 1482 C CA . PHE A 1 189 ? -5.475 13.023 14.825 1.00 83.69 189 PHE A CA 1
ATOM 1483 C C . PHE A 1 189 ? -5.156 14.001 15.960 1.00 83.69 189 PHE A C 1
ATOM 1485 O O . PHE A 1 189 ? -5.743 13.905 17.037 1.00 83.69 189 PHE A O 1
ATOM 1492 N N . HIS A 1 190 ? -4.309 15.001 15.695 1.00 80.75 190 HIS A N 1
ATOM 1493 C CA . HIS A 1 190 ? -3.989 16.036 16.683 1.00 80.75 190 HIS A CA 1
ATOM 1494 C C . HIS A 1 190 ? -5.217 16.885 17.038 1.00 80.75 190 HIS A C 1
ATOM 1496 O O . HIS A 1 190 ? -5.420 17.187 18.204 1.00 80.75 190 HIS A O 1
ATOM 1502 N N . ALA A 1 191 ? -6.088 17.201 16.073 1.00 77.94 191 ALA A N 1
ATOM 1503 C CA . ALA A 1 191 ? -7.295 17.996 16.327 1.00 77.94 191 ALA A CA 1
ATOM 1504 C C . ALA A 1 191 ? -8.343 17.307 17.228 1.00 77.94 191 ALA A C 1
ATOM 1506 O O . ALA A 1 191 ? -9.219 17.976 17.770 1.00 77.94 191 ALA A O 1
ATOM 1507 N N . ARG A 1 192 ? -8.300 15.975 17.359 1.00 72.00 192 ARG A N 1
ATOM 1508 C CA . ARG A 1 192 ? -9.245 15.179 18.168 1.00 72.00 192 ARG A CA 1
ATOM 1509 C C . ARG A 1 192 ? -8.682 14.730 19.514 1.00 72.00 192 ARG A C 1
ATOM 1511 O O . ARG A 1 192 ? -9.420 14.124 20.289 1.00 72.00 192 ARG A O 1
ATOM 1518 N N . THR A 1 193 ? -7.407 14.991 19.776 1.00 60.03 193 THR A N 1
ATOM 1519 C CA . THR A 1 193 ? -6.769 14.641 21.046 1.00 60.03 193 THR A CA 1
ATOM 1520 C C . THR A 1 193 ? -6.777 15.902 21.922 1.00 60.03 193 THR A C 1
ATOM 1522 O O . THR A 1 193 ? -6.230 16.906 21.469 1.00 60.03 193 THR A O 1
ATOM 1525 N N . PRO A 1 194 ? -7.467 15.906 23.080 1.00 46.78 194 PRO A N 1
ATOM 1526 C CA . PRO A 1 194 ? -7.546 17.069 23.967 1.00 46.78 194 PRO A CA 1
ATOM 1527 C C . PRO A 1 194 ? -6.194 17.458 24.577 1.00 46.78 194 PRO A C 1
ATOM 1529 O O . PRO A 1 194 ? -5.323 16.566 24.714 1.00 46.78 194 PRO A O 1
#

Sequence (194 aa):
MDTRKDKIGAVQHVAVDPLQYQLMAHPLFWMGSADQLKRSALVLAEVFVNDTRDIRAYVDEYQRLGASEIDIHKPSTLAQFVLLAAYAMENLFKAYVIFREPTLIDGGKLNGILRSHDLLALAARAEVTLTQEEARFCDLASSASVSWGRYPITESSSRVVGHSKVTTAAIRTFESLFDRVRAEFGSRFHARTP

Secondary structure (DSSP, 8-state):
-------S---------HHHHHHHT-HHHHHHHHHHHHHHHHHHHHHHHHHHHHHHHHHHHHHHTT-------PPPTHHHHHHHHHHHHHHHHHHHHHHH-GGGEETTEE-GGGG---HHHHHHHHT----HHHHHHHHHHHHHHHTTTT-SS-SSGGG--S-----HHHHHHHHHHHHHHHHHHHHHHHHH--

Nearest PDB structures (foldseek):
  5es2-assembly2_B  TM=1.782E-01  e=1.370E+00  Legionella pneumophila subsp. pneumophila str. Philadelphia 1
  5jg4-assembly1_A  TM=1.609E-01  e=1.590E+00  Legionella pneumophila
  5fia-assembly1_A  TM=1.651E-01  e=2.481E+00  Legionella pneumophila subsp. pneumophila str. Philadelphia 1
  3zc0-assembly2_B  TM=2.020E-01  e=9.912E+00  Archaeoglobus fulgidus

Radius of gyration: 20.73 Å; Cα contacts (8 Å, |Δi|>4): 172; chains: 1; bounding box: 43×55×62 Å